Protein AF-U6D6S1-F1 (afdb_monomer_lite)

pLDDT: mean 89.88, std 12.16, range [36.97, 98.75]

Sequence (325 aa):
HHLTPKLFHEVVQAFRAAVATTQGDQEGAETSKFQVTDSAVFNALVTFCIRDLFGCLQKLLFGKVPKDSSRVLHPSGSPLWGKLRLDIKVYLSSVIQLVACVAEATVAAAVLRHVSNSVPYYLTFPKQCRLLLKRMVVLWSTGEETLRVLAFLVLVRVCRHKKDVFLSPVLKHMYITYVRNCKFTSPSTLPLISFMQRTLTELLALDAGVAYQHAFLYIRQLAIHLRNAMTTRKKETYQSVYNWQFVHCLCLWCHALSTLCPREALRPLVYPLTQVVIGCIKLVPTARFYPLRMHCVRALTGLSERTGIFIPVLPFMLEVLQQVD

Radius of gyration: 24.63 Å; chains: 1; bounding box: 63×31×70 Å

Foldseek 3Di:
DADDLVNLLVLLLQLLQLLCVLPPDDPPDPPRPDHDPDPVVSVVSLCCLLPPVVVSVCCVFPNDDPPDDPDDDQSVVGPCCVSCVVSLLSSLQSLLSNCVRDPDPVSNLSSLVSLLVCLSSVLVPVVSVVSLLLSLLVCLQPNDPSSVVSSLSSLQSNCLVPVPRRLLVSLVSLLVSLLVLQQDDDPVCVVSNVSSLVSSLVSLLSDVVSVQVVLVVVLVVLVVLLVCCQVVVDPVSLVSCPGRSNLSSLLSSLVSCLVRVVPVSNVVSLVSSLVSLVSSLVSDPDLVCVVSLVSSLVSNVSSCVSNVPDRPSVVSVVSNVVPDD

Secondary structure (DSSP, 8-state):
-PPPHHHHHHHHHHHHHHHHGGG---TT----S-----HHHHHHHHHHHHHTHHHHHHHHHHSSPPTT--S---GGGSTTHHHHHHHHHHHHHHHHHHHHH---HHHHHHHHHHHHHHHHHHTT-HHHHHHHHHHHHHHHHHS-HHHHHHHHHHHHHHHHH-HHHHHHHHHHHHHHHHHHHTSS--TTTHHHHHHHHHHHHHHHTT-HHHHHHHHHHHHHHHHHHHHHHHHH--HHHHHHHSSHHHHHHHHHHHHHHHHHTTSGGGGGGHHHHHHHHHHHHHSS--GGGHHHHHHHHHHHHHHHHHH------HHHHHHHHH---

Organism: Neovison vison (NCBI:txid452646)

InterPro domains:
  IPR005343 Nucleolar complex protein 2 [PF03715] (166-323)
  IPR005343 Nucleolar complex protein 2 [PTHR12687] (5-323)

Structure (mmCIF, N/CA/C/O backbone):
data_AF-U6D6S1-F1
#
_entry.id   AF-U6D6S1-F1
#
loop_
_atom_site.group_PDB
_atom_site.id
_atom_site.type_symbol
_atom_site.label_atom_id
_atom_site.label_alt_id
_atom_site.label_comp_id
_atom_site.label_asym_id
_atom_site.label_entity_id
_atom_site.label_seq_id
_atom_site.pdbx_PDB_ins_code
_atom_site.Cartn_x
_atom_site.Cartn_y
_atom_site.Cartn_z
_atom_site.occupancy
_atom_site.B_iso_or_equiv
_atom_site.auth_seq_id
_atom_site.auth_comp_id
_atom_site.auth_asym_id
_atom_site.auth_atom_id
_atom_site.pdbx_PDB_model_num
ATOM 1 N N . HIS A 1 1 ? -25.708 -10.360 31.361 1.00 50.97 1 HIS A N 1
ATOM 2 C CA . HIS A 1 1 ? -25.187 -9.140 32.014 1.00 50.97 1 HIS A CA 1
ATOM 3 C C . HIS A 1 1 ? -25.233 -7.963 31.048 1.00 50.97 1 HIS A C 1
ATOM 5 O O . HIS A 1 1 ? -24.804 -8.108 29.908 1.00 50.97 1 HIS A O 1
ATOM 11 N N . HIS A 1 2 ? -25.817 -6.834 31.457 1.00 75.56 2 HIS A N 1
ATOM 12 C CA . HIS A 1 2 ? -25.925 -5.633 30.624 1.00 75.56 2 HIS A CA 1
ATOM 13 C C . HIS A 1 2 ? -24.720 -4.716 30.854 1.00 75.56 2 HIS A C 1
ATOM 15 O O . HIS A 1 2 ? -24.419 -4.361 31.990 1.00 75.56 2 HIS A O 1
ATOM 21 N N . LEU A 1 3 ? -24.020 -4.353 29.775 1.00 84.06 3 LEU A N 1
ATOM 22 C CA . LEU A 1 3 ? -22.921 -3.389 29.810 1.00 84.06 3 LEU A CA 1
ATOM 23 C C . LEU A 1 3 ? -23.485 -2.006 30.171 1.00 84.06 3 LEU A C 1
ATOM 25 O O . LEU A 1 3 ? -24.368 -1.512 29.477 1.00 84.06 3 LEU A O 1
ATOM 29 N N . THR A 1 4 ? -22.983 -1.381 31.235 1.00 89.81 4 THR A N 1
ATOM 30 C CA . THR A 1 4 ? -23.333 0.000 31.610 1.00 89.81 4 THR A CA 1
ATOM 31 C C . THR A 1 4 ? -22.217 0.959 31.182 1.00 89.81 4 THR A C 1
ATOM 33 O O . THR A 1 4 ? -21.076 0.521 31.023 1.00 89.81 4 THR A O 1
ATOM 36 N N . PRO A 1 5 ? -22.479 2.272 31.024 1.00 88.19 5 PRO A N 1
ATOM 37 C CA . PRO A 1 5 ? -21.425 3.239 30.706 1.00 88.19 5 PRO A CA 1
ATOM 38 C C . PRO A 1 5 ? -20.270 3.257 31.716 1.00 88.19 5 PRO A C 1
ATOM 40 O O . PRO A 1 5 ? -19.116 3.355 31.314 1.00 88.19 5 PRO A O 1
ATOM 43 N N . LYS A 1 6 ? -20.570 3.102 33.015 1.00 91.25 6 LYS A N 1
ATOM 44 C CA . LYS A 1 6 ? -19.551 3.023 34.075 1.00 91.25 6 LYS A CA 1
ATOM 45 C C . LYS A 1 6 ? -18.669 1.782 33.916 1.00 91.25 6 LYS A C 1
ATOM 47 O O . LYS A 1 6 ? -17.452 1.902 33.912 1.00 91.25 6 LYS A O 1
ATOM 52 N N . LEU A 1 7 ? -19.283 0.615 33.704 1.00 92.19 7 LEU A N 1
ATOM 53 C CA . LEU A 1 7 ? -18.544 -0.630 33.495 1.00 92.19 7 LEU A CA 1
ATOM 54 C C . LEU A 1 7 ? -17.708 -0.583 32.208 1.00 92.19 7 LEU A C 1
ATOM 56 O O . LEU A 1 7 ? -16.577 -1.051 32.188 1.00 92.19 7 LEU A O 1
ATOM 60 N N . PHE A 1 8 ? -18.240 0.009 31.133 1.00 93.00 8 PHE A N 1
ATOM 61 C CA . PHE A 1 8 ? -17.483 0.205 29.897 1.00 93.00 8 PHE A CA 1
ATOM 62 C C . PHE A 1 8 ? -16.236 1.063 30.129 1.00 93.00 8 PHE A C 1
ATOM 64 O O . PHE A 1 8 ? -15.156 0.682 29.687 1.00 93.00 8 PHE A O 1
ATOM 71 N N . HIS A 1 9 ? -16.374 2.175 30.855 1.00 93.06 9 HIS A N 1
ATOM 72 C CA . HIS A 1 9 ? -15.246 3.025 31.222 1.00 93.06 9 HIS A CA 1
ATOM 73 C C . HIS A 1 9 ? -14.169 2.235 31.983 1.00 93.06 9 HIS A C 1
ATOM 75 O O . HIS A 1 9 ? -13.008 2.252 31.584 1.00 93.06 9 HIS A O 1
ATOM 81 N N . GLU A 1 10 ? -14.546 1.479 33.018 1.00 93.38 10 GLU A N 1
ATOM 82 C CA . GLU A 1 10 ? -13.604 0.668 33.806 1.00 93.38 10 GLU A CA 1
ATOM 83 C C . GLU A 1 10 ? -12.875 -0.380 32.957 1.00 93.38 10 GLU A C 1
ATOM 85 O O . GLU A 1 10 ? -11.650 -0.480 33.026 1.00 93.38 10 GLU A O 1
ATOM 90 N N . VAL A 1 11 ? -13.599 -1.100 32.091 1.00 93.88 11 VAL A N 1
ATOM 91 C CA . VAL A 1 11 ? -13.002 -2.081 31.170 1.00 93.88 11 VAL A CA 1
ATOM 92 C C . VAL A 1 11 ? -12.023 -1.412 30.204 1.00 93.88 11 VAL A C 1
ATOM 94 O O . VAL A 1 11 ? -10.941 -1.944 29.966 1.00 93.88 11 VAL A O 1
ATOM 97 N N . VAL A 1 12 ? -12.363 -0.242 29.655 1.00 93.50 12 VAL A N 1
ATOM 98 C CA . VAL A 1 12 ? -11.476 0.496 28.742 1.00 93.50 12 VAL A CA 1
ATOM 99 C C . VAL A 1 12 ? -10.215 0.979 29.455 1.00 93.50 12 VAL A C 1
ATOM 101 O O . VAL A 1 12 ? -9.131 0.875 28.882 1.00 93.50 12 VAL A O 1
ATOM 104 N N . GLN A 1 13 ? -10.324 1.475 30.690 1.00 93.75 13 GLN A N 1
ATOM 105 C CA . GLN A 1 13 ? -9.151 1.893 31.464 1.00 93.75 13 GLN A CA 1
ATOM 106 C C . GLN A 1 13 ? -8.253 0.702 31.814 1.00 93.75 13 GLN A C 1
ATOM 108 O O . GLN A 1 13 ? -7.037 0.794 31.646 1.00 93.75 13 GLN A O 1
ATOM 113 N N . ALA A 1 14 ? -8.835 -0.431 32.218 1.00 92.38 14 ALA A N 1
ATOM 114 C CA . ALA A 1 14 ? -8.082 -1.659 32.453 1.00 92.38 14 ALA A CA 1
ATOM 115 C C . ALA A 1 14 ? -7.387 -2.144 31.171 1.00 92.38 14 ALA A C 1
ATOM 117 O O . ALA A 1 14 ? -6.209 -2.490 31.199 1.00 92.38 14 ALA A O 1
ATOM 118 N N . PHE A 1 15 ? -8.081 -2.118 30.027 1.00 93.25 15 PHE A N 1
ATOM 119 C CA . PHE A 1 15 ? -7.510 -2.512 28.737 1.00 93.25 15 PHE A CA 1
ATOM 120 C C . PHE A 1 15 ? -6.380 -1.578 28.297 1.00 93.25 15 PHE A C 1
ATOM 122 O O . PHE A 1 15 ? -5.340 -2.049 27.843 1.00 93.25 15 PHE A O 1
ATOM 129 N N . ARG A 1 16 ? -6.541 -0.258 28.471 1.00 92.12 16 ARG A N 1
ATOM 130 C CA . ARG A 1 16 ? -5.477 0.724 28.211 1.00 92.12 16 ARG A CA 1
ATOM 131 C C . ARG A 1 16 ? -4.241 0.419 29.055 1.00 92.12 16 ARG A C 1
ATOM 133 O O . ARG A 1 16 ? -3.149 0.382 28.498 1.00 92.12 16 ARG A O 1
ATOM 140 N N . ALA A 1 17 ? -4.419 0.190 30.356 1.00 90.19 17 ALA A N 1
ATOM 141 C CA . ALA A 1 17 ? -3.324 -0.139 31.266 1.00 90.19 17 ALA A CA 1
ATOM 142 C C . ALA A 1 17 ? -2.629 -1.449 30.867 1.00 90.19 17 ALA A C 1
ATOM 144 O O . ALA A 1 17 ? -1.408 -1.487 30.777 1.00 90.19 17 ALA A O 1
ATOM 145 N N . ALA A 1 18 ? -3.399 -2.490 30.538 1.00 90.25 18 ALA A N 1
ATOM 146 C CA . ALA A 1 18 ? -2.865 -3.764 30.069 1.00 90.25 18 ALA A CA 1
ATOM 147 C C . ALA A 1 18 ? -2.035 -3.607 28.790 1.00 90.25 18 ALA A C 1
ATOM 149 O O . ALA A 1 18 ? -0.926 -4.108 28.706 1.00 90.25 18 ALA A O 1
ATOM 150 N N . VAL A 1 19 ? -2.531 -2.883 27.784 1.00 89.06 19 VAL A N 1
ATOM 151 C CA . VAL A 1 19 ? -1.775 -2.691 26.537 1.00 89.06 19 VAL A CA 1
ATOM 152 C C . VAL A 1 19 ? -0.531 -1.821 26.762 1.00 89.06 19 VAL A C 1
ATOM 154 O O . VAL A 1 19 ? 0.482 -2.041 26.102 1.00 89.06 19 VAL A O 1
ATOM 157 N N . ALA A 1 20 ? -0.559 -0.870 27.699 1.00 86.19 20 ALA A N 1
ATOM 158 C CA . ALA A 1 20 ? 0.597 -0.027 28.001 1.00 86.19 20 ALA A CA 1
ATOM 159 C C . ALA A 1 20 ? 1.814 -0.830 28.494 1.00 86.19 20 ALA A C 1
ATOM 161 O O . ALA A 1 20 ? 2.932 -0.514 28.090 1.00 86.19 20 ALA A O 1
ATOM 162 N N . THR A 1 21 ? 1.612 -1.913 29.254 1.00 83.06 21 THR A N 1
ATOM 163 C CA . THR A 1 21 ? 2.722 -2.754 29.745 1.00 83.06 21 THR A CA 1
ATOM 164 C C . THR A 1 21 ? 3.486 -3.464 28.622 1.00 83.06 21 THR A C 1
ATOM 166 O O . THR A 1 21 ? 4.623 -3.880 28.817 1.00 83.06 21 THR A O 1
ATOM 169 N N . THR A 1 22 ? 2.910 -3.561 27.418 1.00 77.44 22 THR A N 1
ATOM 170 C CA . THR A 1 22 ? 3.538 -4.252 26.279 1.00 77.44 22 THR A CA 1
ATOM 171 C C . THR A 1 22 ? 4.636 -3.452 25.572 1.00 77.44 22 THR A C 1
ATOM 173 O O . THR A 1 22 ? 5.355 -4.025 24.757 1.00 77.44 22 THR A O 1
ATOM 176 N N . GLN A 1 23 ? 4.791 -2.149 25.848 1.00 65.31 23 GLN A N 1
ATOM 177 C CA . GLN A 1 23 ? 5.774 -1.300 25.151 1.00 65.31 23 GLN A CA 1
ATOM 178 C C . GLN A 1 23 ? 7.082 -1.058 25.912 1.00 65.31 23 GLN A C 1
ATOM 180 O O . GLN A 1 23 ? 7.981 -0.433 25.349 1.00 65.31 23 GLN A O 1
ATOM 185 N N . GLY A 1 24 ? 7.223 -1.582 27.135 1.00 54.94 24 GLY A N 1
ATOM 186 C CA . GLY A 1 24 ? 8.274 -1.141 28.054 1.00 54.94 24 GLY A CA 1
ATOM 187 C C . GLY A 1 24 ? 8.014 0.304 28.493 1.00 54.94 24 GLY A C 1
ATOM 188 O O . GLY A 1 24 ? 7.555 1.127 27.702 1.00 54.94 24 GLY A O 1
ATOM 189 N N . ASP A 1 25 ? 8.227 0.599 29.772 1.00 46.56 25 ASP A N 1
ATOM 190 C CA . ASP A 1 25 ? 7.869 1.885 30.378 1.00 46.56 25 ASP A CA 1
ATOM 191 C C . ASP A 1 25 ? 8.355 3.086 29.546 1.00 46.56 25 ASP A C 1
ATOM 193 O O . ASP A 1 25 ? 9.552 3.327 29.398 1.00 46.56 25 ASP A O 1
ATOM 197 N N . GLN A 1 26 ? 7.411 3.860 29.004 1.00 44.91 26 GLN A N 1
ATOM 198 C CA . GLN A 1 26 ? 7.669 5.216 28.532 1.00 44.91 26 GLN A CA 1
ATOM 199 C C . GLN A 1 26 ? 7.075 6.196 29.540 1.00 44.91 26 GLN A C 1
ATOM 201 O O . GLN A 1 26 ? 5.889 6.119 29.869 1.00 44.91 26 GLN A O 1
ATOM 206 N N . GLU A 1 27 ? 7.932 7.112 29.997 1.00 36.97 27 GLU A N 1
ATOM 207 C CA . GLU A 1 27 ? 7.765 8.203 30.970 1.00 36.97 27 GLU A CA 1
ATOM 208 C C . GLU A 1 27 ? 6.666 9.226 30.600 1.00 36.97 27 GLU A C 1
ATOM 210 O O . GLU A 1 27 ? 6.886 10.429 30.480 1.00 36.97 27 GLU A O 1
ATOM 215 N N . GLY A 1 28 ? 5.442 8.749 30.403 1.00 42.38 28 GLY A N 1
ATOM 216 C CA . GLY A 1 28 ? 4.266 9.566 30.114 1.00 42.38 28 GLY A CA 1
ATOM 217 C C . GLY A 1 28 ? 2.960 8.909 30.548 1.00 42.38 28 GLY A C 1
ATOM 218 O O . GLY A 1 28 ? 1.888 9.316 30.095 1.00 42.38 28 GLY A O 1
ATOM 219 N N . ALA A 1 29 ? 3.029 7.873 31.389 1.00 44.69 29 ALA A N 1
ATOM 220 C CA . ALA A 1 29 ? 1.848 7.251 31.960 1.00 44.69 29 ALA A CA 1
ATOM 221 C C . ALA A 1 29 ? 1.176 8.240 32.924 1.00 44.69 29 ALA A C 1
ATOM 223 O O . ALA A 1 29 ? 1.569 8.378 34.080 1.00 44.69 29 ALA A O 1
ATOM 224 N N . GLU A 1 30 ? 0.136 8.927 32.443 1.00 48.56 30 GLU A N 1
ATOM 225 C CA . GLU A 1 30 ? -0.938 9.400 33.319 1.00 48.56 30 GLU A CA 1
ATOM 226 C C . GLU A 1 30 ? -1.263 8.269 34.299 1.00 48.56 30 GLU A C 1
ATOM 228 O O . GLU A 1 30 ? -1.468 7.134 33.862 1.00 48.56 30 GLU A O 1
ATOM 233 N N . THR A 1 31 ? -1.272 8.571 35.595 1.00 48.53 31 THR A N 1
ATOM 234 C CA . THR A 1 31 ? -1.497 7.626 36.692 1.00 48.53 31 THR A CA 1
ATOM 235 C C . THR A 1 31 ? -2.731 6.759 36.425 1.00 48.53 31 THR A C 1
ATOM 237 O O . THR A 1 31 ? -3.873 7.148 36.673 1.00 48.53 31 THR A O 1
ATOM 240 N N . SER A 1 32 ? -2.522 5.565 35.868 1.00 58.81 32 SER A N 1
ATOM 241 C CA . SER A 1 32 ? -3.611 4.649 35.566 1.00 58.81 32 SER A CA 1
ATOM 242 C C . SER A 1 32 ? -4.054 3.984 36.860 1.00 58.81 32 SER A C 1
ATOM 244 O O . SER A 1 32 ? -3.264 3.338 37.539 1.00 58.81 32 SER A O 1
ATOM 246 N N . LYS A 1 33 ? -5.346 4.093 37.185 1.00 71.62 33 LYS A N 1
ATOM 247 C CA . LYS A 1 33 ? -5.955 3.440 38.359 1.00 71.62 33 LYS A CA 1
ATOM 248 C C . LYS A 1 33 ? -5.760 1.911 38.376 1.00 71.62 33 LYS A C 1
ATOM 250 O O . LYS A 1 33 ? -5.884 1.291 39.425 1.00 71.62 33 LYS A O 1
ATOM 255 N N . PHE A 1 34 ? -5.492 1.306 37.220 1.00 77.88 34 PHE A N 1
ATOM 256 C CA . PHE A 1 34 ? -5.302 -0.131 37.058 1.00 77.88 34 PHE A CA 1
ATOM 257 C C . PHE A 1 34 ? -3.841 -0.454 36.739 1.00 77.88 34 PHE A C 1
ATOM 259 O O . PHE A 1 34 ? -3.219 0.234 35.931 1.00 77.88 34 PHE A O 1
ATOM 266 N N . GLN A 1 35 ? -3.341 -1.543 37.322 1.00 80.50 35 GLN A N 1
ATOM 267 C CA . GLN A 1 35 ? -2.067 -2.172 36.986 1.00 80.50 35 GLN A CA 1
ATOM 268 C C . GLN A 1 35 ? -2.334 -3.661 36.741 1.00 80.50 35 GLN A C 1
ATOM 270 O O . GLN A 1 35 ? -2.908 -4.333 37.596 1.00 80.50 35 GLN A O 1
ATOM 275 N N . VAL A 1 36 ? -1.971 -4.168 35.560 1.00 79.38 36 VAL A N 1
ATOM 276 C CA . VAL A 1 36 ? -2.156 -5.582 35.198 1.00 79.38 36 VAL A CA 1
ATOM 277 C C . VAL A 1 36 ? -0.797 -6.264 35.244 1.00 79.38 36 VAL A C 1
ATOM 279 O O . VAL A 1 36 ? 0.019 -6.077 34.347 1.00 79.38 36 VAL A O 1
ATOM 282 N N . THR A 1 37 ? -0.550 -7.013 36.315 1.00 79.50 37 THR A N 1
ATOM 283 C CA . THR A 1 37 ? 0.714 -7.728 36.557 1.00 79.50 37 THR A CA 1
ATOM 284 C C . THR A 1 37 ? 0.637 -9.206 36.177 1.00 79.50 37 THR A C 1
ATOM 286 O O . THR A 1 37 ? 1.649 -9.800 35.818 1.00 79.50 37 THR A O 1
ATOM 289 N N . ASP A 1 38 ? -0.558 -9.798 36.221 1.00 86.81 38 ASP A N 1
ATOM 290 C CA . ASP A 1 38 ? -0.776 -11.213 35.934 1.00 86.81 38 ASP A CA 1
ATOM 291 C C . ASP A 1 38 ? -1.054 -11.479 34.442 1.00 86.81 38 ASP A C 1
ATOM 293 O O . ASP A 1 38 ? -1.899 -10.836 33.808 1.00 86.81 38 ASP A O 1
ATOM 297 N N . SER A 1 39 ? -0.350 -12.468 33.882 1.00 86.06 39 SER A N 1
ATOM 298 C CA . SER A 1 39 ? -0.437 -12.826 32.460 1.00 86.06 39 SER A CA 1
ATOM 299 C C . SER A 1 39 ? -1.775 -13.467 32.068 1.00 86.06 39 SER A C 1
ATOM 301 O O . SER A 1 39 ? -2.266 -13.236 30.958 1.00 86.06 39 SER A O 1
ATOM 303 N N . ALA A 1 40 ? -2.413 -14.226 32.965 1.00 88.62 40 ALA A N 1
ATOM 304 C CA . ALA A 1 40 ? -3.722 -14.818 32.709 1.00 88.62 40 ALA A CA 1
ATOM 305 C C . ALA A 1 40 ? -4.809 -13.735 32.695 1.00 88.62 40 ALA A C 1
ATOM 307 O O . ALA A 1 40 ? -5.660 -13.730 31.800 1.00 88.62 40 ALA A O 1
ATOM 308 N N . VAL A 1 41 ? -4.734 -12.764 33.613 1.00 88.88 41 VAL A N 1
ATOM 309 C CA . VAL A 1 41 ? -5.615 -11.586 33.633 1.00 88.88 41 VAL A CA 1
ATOM 310 C C . VAL A 1 41 ? -5.440 -10.750 32.365 1.00 88.88 41 VAL A C 1
ATOM 312 O O . VAL A 1 41 ? -6.438 -10.369 31.750 1.00 88.88 41 VAL A O 1
ATOM 315 N N . PHE A 1 42 ? -4.200 -10.511 31.924 1.00 87.75 42 PHE A N 1
ATOM 316 C CA . PHE A 1 42 ? -3.919 -9.820 30.662 1.00 87.75 42 PHE A CA 1
ATOM 317 C C . PHE A 1 42 ? -4.588 -10.525 29.472 1.00 87.75 42 PHE A C 1
ATOM 319 O O . PHE A 1 42 ? -5.354 -9.905 28.729 1.00 87.75 42 PHE A O 1
ATOM 326 N N . ASN A 1 43 ? -4.359 -11.832 29.320 1.00 88.94 43 ASN A N 1
ATOM 327 C CA . ASN A 1 43 ? -4.899 -12.609 28.205 1.00 88.94 43 ASN A CA 1
ATOM 328 C C . ASN A 1 43 ? -6.432 -12.652 28.218 1.00 88.94 43 ASN A C 1
ATOM 330 O O . ASN A 1 43 ? -7.062 -12.473 27.170 1.00 88.94 43 ASN A O 1
ATOM 334 N N . ALA A 1 44 ? -7.045 -12.834 29.390 1.00 89.94 44 ALA A N 1
ATOM 335 C CA . ALA A 1 44 ? -8.496 -12.824 29.543 1.00 89.94 44 ALA A CA 1
ATOM 336 C C . ALA A 1 44 ? -9.094 -11.457 29.175 1.00 89.94 44 ALA A C 1
ATOM 338 O O . ALA A 1 44 ? -10.068 -11.389 28.419 1.00 89.94 44 ALA A O 1
ATOM 339 N N . LEU A 1 45 ? -8.481 -10.367 29.646 1.00 91.00 45 LEU A N 1
ATOM 340 C CA . LEU A 1 45 ? -8.928 -9.004 29.373 1.00 91.00 45 LEU A CA 1
ATOM 341 C C . LEU A 1 45 ? -8.811 -8.648 27.889 1.00 91.00 45 LEU A C 1
ATOM 343 O O . LEU A 1 45 ? -9.771 -8.138 27.310 1.00 91.00 45 LEU A O 1
ATOM 347 N N . VAL A 1 46 ? -7.670 -8.939 27.254 1.00 89.88 46 VAL A N 1
ATOM 348 C CA . VAL A 1 46 ? -7.468 -8.705 25.815 1.00 89.88 46 VAL A CA 1
ATOM 349 C C . VAL A 1 46 ? -8.460 -9.532 25.001 1.00 89.88 46 VAL A C 1
ATOM 351 O O . VAL A 1 46 ? -9.131 -8.991 24.121 1.00 89.88 46 VAL A O 1
ATOM 354 N N . THR A 1 47 ? -8.621 -10.816 25.327 1.00 91.06 47 THR A N 1
ATOM 355 C CA . THR A 1 47 ? -9.567 -11.704 24.635 1.00 91.06 47 THR A CA 1
ATOM 356 C C . THR A 1 47 ? -10.994 -11.175 24.731 1.00 91.06 47 THR A C 1
ATOM 358 O O . THR A 1 47 ? -11.667 -11.042 23.708 1.00 91.06 47 THR A O 1
ATOM 361 N N . PHE A 1 48 ? -11.441 -10.798 25.931 1.00 91.88 48 PHE A N 1
ATOM 362 C CA . PHE A 1 48 ? -12.761 -10.206 26.139 1.00 91.88 48 PHE A CA 1
ATOM 363 C C . PHE A 1 48 ? -12.930 -8.896 25.355 1.00 91.88 48 PHE A C 1
ATOM 365 O O . PHE A 1 48 ? -13.936 -8.701 24.669 1.00 91.88 48 PHE A O 1
ATOM 372 N N . CYS A 1 49 ? -11.930 -8.011 25.401 1.00 92.62 49 CYS A N 1
ATOM 373 C CA . CYS A 1 49 ? -11.962 -6.723 24.712 1.00 92.62 49 CYS A CA 1
ATOM 374 C C . CYS A 1 49 ? -12.043 -6.867 23.191 1.00 92.62 49 CYS A C 1
ATOM 376 O O . CYS A 1 49 ? -12.742 -6.090 22.544 1.00 92.62 49 CYS A O 1
ATOM 378 N N . ILE A 1 50 ? -11.349 -7.844 22.611 1.00 91.94 50 ILE A N 1
ATOM 379 C CA . ILE A 1 50 ? -11.296 -8.045 21.160 1.00 91.94 50 ILE A CA 1
ATOM 380 C C . ILE A 1 50 ? -12.499 -8.849 20.654 1.00 91.94 50 ILE A C 1
ATOM 382 O O . ILE A 1 50 ? -13.050 -8.522 19.599 1.00 91.94 50 ILE A O 1
ATOM 386 N N . ARG A 1 51 ? -12.939 -9.869 21.397 1.00 89.75 51 ARG A N 1
ATOM 387 C CA . ARG A 1 51 ? -14.009 -10.778 20.965 1.00 89.75 51 ARG A CA 1
ATOM 388 C C . ARG A 1 51 ? -15.407 -10.283 21.329 1.00 89.75 51 ARG A C 1
ATOM 390 O O . ARG A 1 51 ? -16.293 -10.294 20.479 1.00 89.75 51 ARG A O 1
ATOM 397 N N . ASP A 1 52 ? -15.602 -9.831 22.566 1.00 87.88 52 ASP A N 1
ATOM 398 C CA . ASP A 1 52 ? -16.938 -9.723 23.164 1.00 87.88 52 ASP A CA 1
ATOM 399 C C . ASP A 1 52 ? -17.365 -8.264 23.415 1.00 87.88 52 ASP A C 1
ATOM 401 O O . ASP A 1 52 ? -18.516 -7.889 23.163 1.00 87.88 52 ASP A O 1
ATOM 405 N N . LEU A 1 53 ? -16.435 -7.404 23.852 1.00 87.44 53 LEU A N 1
ATOM 406 C CA . LEU A 1 53 ? -16.726 -6.027 24.277 1.00 87.44 53 LEU A CA 1
ATOM 407 C C . LEU A 1 53 ? -17.406 -5.193 23.188 1.00 87.44 53 LEU A C 1
ATOM 409 O O . LEU A 1 53 ? -18.318 -4.418 23.474 1.00 87.44 53 LEU A O 1
ATOM 413 N N . PHE A 1 54 ? -16.995 -5.358 21.933 1.00 82.75 54 PHE A N 1
ATOM 414 C CA . PHE A 1 54 ? -17.538 -4.571 20.829 1.00 82.75 54 PHE A CA 1
ATOM 415 C C . PHE A 1 54 ? -18.998 -4.908 20.517 1.00 82.75 54 PHE A C 1
ATOM 417 O O . PHE A 1 54 ? -19.801 -4.008 20.269 1.00 82.75 54 PHE A O 1
ATOM 424 N N . GLY A 1 55 ? -19.373 -6.189 20.604 1.00 83.00 55 GLY A N 1
ATOM 425 C CA . GLY A 1 55 ? -20.770 -6.609 20.483 1.00 83.00 55 GLY A CA 1
ATOM 426 C C . GLY A 1 55 ? -21.627 -6.057 21.625 1.00 83.00 55 GLY A C 1
ATOM 427 O O . GLY A 1 55 ? -22.756 -5.615 21.406 1.00 83.00 55 GLY A O 1
ATOM 428 N N . CYS A 1 56 ? -21.075 -6.007 22.841 1.00 85.75 56 CYS A N 1
ATOM 429 C CA . CYS A 1 56 ? -21.721 -5.368 23.987 1.00 85.75 56 CYS A CA 1
ATOM 430 C C . CYS A 1 56 ? -21.877 -3.849 23.796 1.00 85.75 56 CYS A C 1
ATOM 432 O O . CYS A 1 56 ? -22.946 -3.309 24.079 1.00 85.75 56 CYS A O 1
ATOM 434 N N . LEU A 1 57 ? -20.858 -3.167 23.263 1.00 86.06 57 LEU A N 1
ATOM 435 C CA . LEU A 1 57 ? -20.898 -1.733 22.963 1.00 86.06 57 LEU A CA 1
ATOM 436 C C . LEU A 1 57 ? -21.950 -1.403 21.897 1.00 86.06 57 LEU A C 1
ATOM 438 O O . LEU A 1 57 ? -22.692 -0.434 22.046 1.00 86.06 57 LEU A O 1
ATOM 442 N N . GLN A 1 58 ? -22.051 -2.207 20.836 1.00 84.06 58 GLN A N 1
ATOM 443 C CA . GLN A 1 58 ? -23.088 -2.038 19.814 1.00 84.06 58 GLN A CA 1
ATOM 444 C C . GLN A 1 58 ? -24.495 -2.173 20.404 1.00 84.06 58 GLN A C 1
ATOM 446 O O . GLN A 1 58 ? -25.345 -1.321 20.146 1.00 84.06 58 GLN A O 1
ATOM 451 N N . LYS A 1 59 ? -24.723 -3.191 21.245 1.00 85.19 59 LYS A N 1
ATOM 452 C CA . LYS A 1 59 ? -25.999 -3.370 21.956 1.00 85.19 59 LYS A CA 1
ATOM 453 C C . LYS A 1 59 ? -26.312 -2.201 22.891 1.00 85.19 59 LYS A C 1
ATOM 455 O O . LYS A 1 59 ? -27.464 -1.798 22.987 1.00 85.19 59 LYS A O 1
ATOM 460 N N . LEU A 1 60 ? -25.303 -1.634 23.553 1.00 84.25 60 LEU A N 1
ATOM 461 C CA . LEU A 1 60 ? -25.474 -0.464 24.417 1.00 84.25 60 LEU A CA 1
ATOM 462 C C . LEU A 1 60 ? -25.833 0.799 23.618 1.00 84.25 60 LEU A C 1
ATOM 464 O O . LEU A 1 60 ? -26.689 1.567 24.043 1.00 84.25 60 LEU A O 1
ATOM 468 N N . LEU A 1 61 ? -25.198 1.021 22.463 1.00 83.38 61 LEU A N 1
ATOM 469 C CA . LEU A 1 61 ? -25.413 2.223 21.651 1.00 83.38 61 LEU A CA 1
ATOM 470 C C . LEU A 1 61 ? -26.726 2.200 20.859 1.00 83.38 61 LEU A C 1
ATOM 472 O O . LEU A 1 61 ? -27.327 3.260 20.675 1.00 83.38 61 LEU A O 1
ATOM 476 N N . PHE A 1 62 ? -27.148 1.030 20.374 1.00 80.56 62 PHE A N 1
ATOM 477 C CA . PHE A 1 62 ? -28.253 0.900 19.415 1.00 80.56 62 PHE A CA 1
ATOM 478 C C . PHE A 1 62 ? -29.372 -0.054 19.862 1.00 80.56 62 PHE A C 1
ATOM 480 O O . PHE A 1 62 ? -30.356 -0.217 19.146 1.00 80.56 62 PHE A O 1
ATOM 487 N N . GLY A 1 63 ? -29.255 -0.700 21.025 1.00 75.69 63 GLY A N 1
ATOM 488 C CA . GLY A 1 63 ? -30.228 -1.689 21.489 1.00 75.69 63 GLY A CA 1
ATOM 489 C C . GLY A 1 63 ? -30.159 -3.000 20.693 1.00 75.69 63 GLY A C 1
ATOM 490 O O . GLY A 1 63 ? -29.091 -3.599 20.544 1.00 75.69 63 GLY A O 1
ATOM 491 N N . LYS A 1 64 ? -31.303 -3.490 20.193 1.00 60.72 64 LYS A N 1
ATOM 492 C CA . LYS A 1 64 ? -31.335 -4.655 19.292 1.00 60.72 64 LYS A CA 1
ATOM 493 C C . LYS A 1 64 ? -30.790 -4.235 17.925 1.00 60.72 64 LYS A C 1
ATOM 495 O O . LYS A 1 64 ? -31.367 -3.374 17.273 1.00 60.72 64 LYS A O 1
ATOM 500 N N . VAL A 1 65 ? -29.695 -4.864 17.494 1.00 55.22 65 VAL A N 1
ATOM 501 C CA . VAL A 1 65 ? -29.133 -4.681 16.146 1.00 55.22 65 VAL A CA 1
ATOM 502 C C . VAL A 1 65 ? -30.240 -4.974 15.120 1.00 55.22 65 VAL A C 1
ATOM 504 O O . VAL A 1 65 ? -30.804 -6.072 15.168 1.00 55.22 65 VAL A O 1
ATOM 507 N N . PRO A 1 66 ? -30.591 -4.038 14.218 1.00 49.19 66 PRO A N 1
ATOM 508 C CA . PRO A 1 66 ? -31.545 -4.315 13.153 1.00 49.19 66 PRO A CA 1
ATOM 509 C C . PRO A 1 66 ? -31.011 -5.477 12.312 1.00 49.19 66 PRO A C 1
ATOM 511 O O . PRO A 1 66 ? -29.897 -5.397 11.796 1.00 49.19 66 PRO A O 1
ATOM 514 N N . LYS A 1 67 ? -31.788 -6.559 12.182 1.00 48.72 67 LYS A N 1
ATOM 515 C CA . LYS A 1 67 ? -31.405 -7.750 11.402 1.00 48.72 67 LYS A CA 1
ATOM 516 C C . LYS A 1 67 ? -31.234 -7.470 9.899 1.00 48.72 67 LYS A C 1
ATOM 518 O O . LYS A 1 67 ? -30.720 -8.339 9.210 1.00 48.72 67 LYS A O 1
ATOM 523 N N . ASP A 1 68 ? -31.618 -6.281 9.421 1.00 43.47 68 ASP A N 1
ATOM 524 C CA . ASP A 1 68 ? -31.899 -6.052 7.999 1.00 43.47 68 ASP A CA 1
ATOM 525 C C . ASP A 1 68 ? -31.366 -4.742 7.389 1.00 43.47 68 ASP A C 1
ATOM 527 O O . ASP A 1 68 ? -31.764 -4.353 6.294 1.00 43.47 68 ASP A O 1
ATOM 531 N N . SER A 1 69 ? -30.452 -4.016 8.042 1.00 43.03 69 SER A N 1
ATOM 532 C CA . SER A 1 69 ? -29.911 -2.796 7.426 1.00 43.03 69 SER A CA 1
ATOM 533 C C . SER A 1 69 ? -28.517 -3.016 6.849 1.00 43.03 69 SER A C 1
ATOM 535 O O . SER A 1 69 ? -27.520 -2.978 7.565 1.00 43.03 69 SER A O 1
ATOM 537 N N . SER A 1 70 ? -28.434 -3.069 5.521 1.00 45.38 70 SER A N 1
ATOM 538 C CA . SER A 1 70 ? -27.216 -2.828 4.726 1.00 45.38 70 SER A CA 1
ATOM 539 C C . SER A 1 70 ? -26.546 -1.462 4.996 1.00 45.38 70 SER A C 1
ATOM 541 O O . SER A 1 70 ? -25.499 -1.146 4.430 1.00 45.38 70 SER A O 1
ATOM 543 N N . ARG A 1 71 ? -27.132 -0.632 5.871 1.00 54.19 71 ARG A N 1
ATOM 544 C CA . ARG A 1 71 ? -26.604 0.656 6.318 1.00 54.19 71 ARG A CA 1
ATOM 545 C C . ARG A 1 71 ? -25.649 0.462 7.493 1.00 54.19 71 ARG A C 1
ATOM 547 O O . ARG A 1 71 ? -26.028 -0.035 8.549 1.00 54.19 71 ARG A O 1
ATOM 554 N N . VAL A 1 72 ? -24.413 0.922 7.318 1.00 60.62 72 VAL A N 1
ATOM 555 C CA . VAL A 1 72 ? -23.420 1.014 8.393 1.00 60.62 72 VAL A CA 1
ATOM 556 C C . VAL A 1 72 ? -23.966 1.915 9.505 1.00 60.62 72 VAL A C 1
ATOM 558 O O . VAL A 1 72 ? -24.131 3.118 9.303 1.00 60.62 72 VAL A O 1
ATOM 561 N N . LEU A 1 73 ? -24.248 1.336 10.675 1.00 68.81 73 LEU A N 1
ATOM 562 C CA . LEU A 1 73 ? -24.697 2.079 11.853 1.00 68.81 73 LEU A CA 1
ATOM 563 C C . LEU A 1 73 ? -23.592 3.039 12.298 1.00 68.81 73 LEU A C 1
ATOM 565 O O . LEU A 1 73 ? -22.519 2.619 12.735 1.00 68.81 73 LEU A O 1
ATOM 569 N N . HIS A 1 74 ? -23.846 4.339 12.165 1.00 75.62 74 HIS A N 1
ATOM 570 C CA . HIS A 1 74 ? -22.873 5.356 12.527 1.00 75.62 74 HIS A CA 1
ATOM 571 C C . HIS A 1 74 ? -22.944 5.633 14.043 1.00 75.62 74 HIS A C 1
ATOM 573 O O . HIS A 1 74 ? -23.996 6.059 14.528 1.00 75.62 74 HIS A O 1
ATOM 579 N N . PRO A 1 75 ? -21.852 5.440 14.812 1.00 79.06 75 PRO A N 1
ATOM 580 C CA . PRO A 1 75 ? -21.862 5.543 16.280 1.00 79.06 75 PRO A CA 1
ATOM 581 C C . PRO A 1 75 ? -22.364 6.883 16.822 1.00 79.06 75 PRO A C 1
ATOM 583 O O . PRO A 1 75 ? -22.967 6.936 17.892 1.00 79.06 75 PRO A O 1
ATOM 586 N N . SER A 1 76 ? -22.161 7.966 16.066 1.00 79.06 76 SER A N 1
ATOM 587 C CA . SER A 1 76 ? -22.575 9.309 16.477 1.00 79.06 76 SER A CA 1
ATOM 588 C C . SER A 1 76 ? -24.086 9.544 16.482 1.00 79.06 76 SER A C 1
ATOM 590 O O . SER A 1 76 ? -24.509 10.585 16.969 1.00 79.06 76 SER A O 1
ATOM 592 N N . GLY A 1 77 ? -24.887 8.630 15.924 1.00 78.06 77 GLY A N 1
ATOM 593 C CA . GLY A 1 77 ? -26.350 8.729 15.943 1.00 78.06 77 GLY A CA 1
ATOM 594 C C . GLY A 1 77 ? -26.989 8.270 17.258 1.00 78.06 77 GLY A C 1
ATOM 595 O O . GLY A 1 77 ? -28.190 8.429 17.433 1.00 78.06 77 GLY A O 1
ATOM 596 N N . SER A 1 78 ? -26.214 7.686 18.178 1.00 84.38 78 SER A N 1
ATOM 597 C CA . SER A 1 78 ? -26.730 7.195 19.459 1.00 84.38 78 SER A CA 1
ATOM 598 C C . SER A 1 78 ? -26.881 8.325 20.490 1.00 84.38 78 SER A C 1
ATOM 600 O O . SER A 1 78 ? -25.962 9.137 20.632 1.00 84.38 78 SER A O 1
ATOM 602 N N . PRO A 1 79 ? -27.953 8.338 21.308 1.00 82.19 79 PRO A N 1
ATOM 603 C CA . PRO A 1 79 ? -28.107 9.307 22.398 1.00 82.19 79 PRO A CA 1
ATOM 604 C C . PRO A 1 79 ? -27.016 9.166 23.475 1.00 82.19 79 PRO A C 1
ATOM 606 O O . PRO A 1 79 ? -26.682 10.128 24.163 1.00 82.19 79 PRO A O 1
ATOM 609 N N . LEU A 1 80 ? -26.409 7.979 23.607 1.00 86.31 80 LEU A N 1
ATOM 610 C CA . LEU A 1 80 ? -25.317 7.723 24.553 1.00 86.31 80 LEU A CA 1
ATOM 611 C C . LEU A 1 80 ? -23.936 8.114 24.010 1.00 86.31 80 LEU A C 1
ATOM 613 O O . LEU A 1 80 ? -22.950 8.043 24.748 1.00 86.31 80 LEU A O 1
ATOM 617 N N . TRP A 1 81 ? -23.844 8.559 22.751 1.00 88.75 81 TRP A N 1
ATOM 618 C CA . TRP A 1 81 ? -22.570 8.890 22.116 1.00 88.75 81 TRP A CA 1
ATOM 619 C C . TRP A 1 81 ? -21.787 9.943 22.899 1.00 88.75 81 TRP A C 1
ATOM 621 O O . TRP A 1 81 ? -20.603 9.748 23.153 1.00 88.75 81 TRP A O 1
ATOM 631 N N . GLY A 1 82 ? -22.444 11.020 23.345 1.00 86.94 82 GLY A N 1
ATOM 632 C CA . GLY A 1 82 ? -21.787 12.094 24.097 1.00 86.94 82 GLY A CA 1
ATOM 633 C C . GLY A 1 82 ? -21.054 11.600 25.350 1.00 86.94 82 GLY A C 1
ATOM 634 O O . GLY A 1 82 ? -19.963 12.082 25.640 1.00 86.94 82 GLY A O 1
ATOM 635 N N . LYS A 1 83 ? -21.605 10.587 26.033 1.00 89.31 83 LYS A N 1
ATOM 636 C CA . LYS A 1 83 ? -21.022 10.002 27.251 1.00 89.31 83 LYS A CA 1
ATOM 637 C C . LYS A 1 83 ? -19.880 9.029 26.947 1.00 89.31 83 LYS A C 1
ATOM 639 O O . LYS A 1 83 ? -18.874 9.047 27.638 1.00 89.31 83 LYS A O 1
ATOM 644 N N . LEU A 1 84 ? -20.021 8.198 25.912 1.00 91.56 84 LEU A N 1
ATOM 645 C CA . LEU A 1 84 ? -19.080 7.105 25.616 1.00 91.56 84 LEU A CA 1
ATOM 646 C C . LEU A 1 84 ? -17.957 7.496 24.645 1.00 91.56 84 LEU A C 1
ATOM 648 O O . LEU A 1 84 ? -16.989 6.757 24.480 1.00 91.56 84 LEU A O 1
ATOM 652 N N . ARG A 1 85 ? -18.068 8.646 23.972 1.00 92.19 85 ARG A N 1
ATOM 653 C CA . ARG A 1 85 ? -17.159 9.066 22.895 1.00 92.19 85 ARG A CA 1
ATOM 654 C C . ARG A 1 85 ? -15.684 9.045 23.299 1.00 92.19 85 ARG A C 1
ATOM 656 O O . ARG A 1 85 ? -14.849 8.635 22.492 1.00 92.19 85 ARG A O 1
ATOM 663 N N . LEU A 1 86 ? -15.350 9.528 24.497 1.00 93.44 86 LEU A N 1
ATOM 664 C CA . LEU A 1 86 ? -13.960 9.587 24.959 1.00 93.44 86 LEU A CA 1
ATOM 665 C C . LEU A 1 86 ? -13.405 8.188 25.235 1.00 93.44 86 LEU A C 1
ATOM 667 O O . LEU A 1 86 ? -12.330 7.867 24.734 1.00 93.44 86 LEU A O 1
ATOM 671 N N . ASP A 1 87 ? -14.169 7.335 25.912 1.00 93.50 87 ASP A N 1
ATOM 672 C CA . ASP A 1 87 ? -13.770 5.952 26.189 1.00 93.50 87 ASP A CA 1
ATOM 673 C C . ASP A 1 87 ? -13.612 5.139 24.903 1.00 93.50 87 ASP A C 1
ATOM 675 O O . ASP A 1 87 ? -12.618 4.442 24.722 1.00 93.50 87 ASP A O 1
ATOM 679 N N . ILE A 1 88 ? -14.523 5.299 23.939 1.00 94.56 88 ILE A N 1
ATOM 680 C CA . ILE A 1 88 ? -14.395 4.665 22.621 1.00 94.56 88 ILE A CA 1
ATOM 681 C C . ILE A 1 88 ? -13.108 5.131 21.932 1.00 94.56 88 ILE A C 1
ATOM 683 O O . ILE A 1 88 ? -12.370 4.319 21.382 1.00 94.56 88 ILE A O 1
ATOM 687 N N . LYS A 1 89 ? -12.794 6.430 21.967 1.00 95.19 89 LYS A N 1
ATOM 688 C CA . LYS A 1 89 ? -11.552 6.955 21.382 1.00 95.19 89 LYS A CA 1
ATOM 689 C C . LYS A 1 89 ? -10.307 6.355 22.049 1.00 95.19 89 LYS A C 1
ATOM 691 O O . LYS A 1 89 ? -9.351 6.034 21.337 1.00 95.19 89 LYS A O 1
ATOM 696 N N . VAL A 1 90 ? -10.306 6.228 23.377 1.00 95.00 90 VAL A N 1
ATOM 697 C CA . VAL A 1 90 ? -9.215 5.601 24.141 1.00 95.00 90 VAL A CA 1
ATOM 698 C C . VAL A 1 90 ? -9.074 4.139 23.733 1.00 95.00 90 VAL A C 1
ATOM 700 O O . VAL A 1 90 ? -8.006 3.749 23.272 1.00 95.00 90 VAL A O 1
ATOM 703 N N . TYR A 1 91 ? -10.169 3.380 23.764 1.00 95.56 91 TYR A N 1
ATOM 704 C CA . TYR A 1 91 ? -10.214 1.983 23.345 1.00 95.56 91 TYR A CA 1
ATOM 705 C C . TYR A 1 91 ? -9.635 1.769 21.943 1.00 95.56 91 TYR A C 1
ATOM 707 O O . TYR A 1 91 ? -8.727 0.964 21.756 1.00 95.56 91 TYR A O 1
ATOM 715 N N . LEU A 1 92 ? -10.097 2.541 20.955 1.00 95.81 92 LEU A N 1
ATOM 716 C CA . LEU A 1 92 ? -9.612 2.454 19.576 1.00 95.81 92 LEU A CA 1
ATOM 717 C C . LEU A 1 92 ? -8.109 2.744 19.459 1.00 95.81 92 LEU A C 1
ATOM 719 O O . LEU A 1 92 ? -7.442 2.177 18.591 1.00 95.81 92 LEU A O 1
ATOM 723 N N . SER A 1 93 ? -7.584 3.630 20.310 1.00 95.81 93 SER A N 1
ATOM 724 C CA . SER A 1 93 ? -6.155 3.954 20.361 1.00 95.81 93 SER A CA 1
ATOM 725 C C . SER A 1 93 ? -5.359 2.799 20.978 1.00 95.81 93 SER A C 1
ATOM 727 O O . SER A 1 93 ? -4.345 2.399 20.409 1.00 95.81 93 SER A O 1
ATOM 729 N N . SER A 1 94 ? -5.864 2.190 22.054 1.00 95.00 94 SER A N 1
ATOM 730 C CA . SER A 1 94 ? -5.283 0.988 22.665 1.00 95.00 94 SER A CA 1
ATOM 731 C C . SER A 1 94 ? -5.315 -0.217 21.722 1.00 95.00 94 SER A C 1
ATOM 733 O O . SER A 1 94 ? -4.349 -0.964 21.666 1.00 95.00 94 SER A O 1
ATOM 735 N N . VAL A 1 95 ? -6.356 -0.384 20.897 1.00 95.50 95 VAL A N 1
ATOM 736 C CA . VAL A 1 95 ? -6.378 -1.438 19.865 1.00 95.50 95 VAL A CA 1
ATOM 737 C C . VAL A 1 95 ? -5.287 -1.208 18.810 1.00 95.50 95 VAL A C 1
ATOM 739 O O . VAL A 1 95 ? -4.601 -2.156 18.437 1.00 95.50 95 VAL A O 1
ATOM 742 N N . ILE A 1 96 ? -5.064 0.034 18.353 1.00 95.12 96 ILE A N 1
ATOM 743 C CA . ILE A 1 96 ? -3.951 0.343 17.430 1.00 95.12 96 ILE A CA 1
ATOM 744 C C . ILE A 1 96 ? -2.601 -0.003 18.075 1.00 95.12 96 ILE A C 1
ATOM 746 O O . ILE A 1 96 ? -1.720 -0.538 17.401 1.00 95.12 96 ILE A O 1
ATOM 750 N N . GLN A 1 97 ? -2.442 0.298 19.364 1.00 93.00 97 GLN A N 1
ATOM 751 C CA . GLN A 1 97 ? -1.234 -0.019 20.122 1.00 93.00 97 GLN A CA 1
ATOM 752 C C . GLN A 1 97 ? -1.042 -1.533 20.279 1.00 93.00 97 GLN A C 1
ATOM 754 O O . GLN A 1 97 ? 0.056 -2.028 20.047 1.00 93.00 97 GLN A O 1
ATOM 759 N N . LEU A 1 98 ? -2.109 -2.282 20.561 1.00 92.88 98 LEU A N 1
ATOM 760 C CA . LEU A 1 98 ? -2.070 -3.740 20.651 1.00 92.88 98 LEU A CA 1
ATOM 761 C C . LEU A 1 98 ? -1.613 -4.364 19.327 1.00 92.88 98 LEU A C 1
ATOM 763 O O . LEU A 1 98 ? -0.705 -5.188 19.315 1.00 92.88 98 LEU A O 1
ATOM 767 N N . VAL A 1 99 ? -2.146 -3.898 18.190 1.00 92.25 99 VAL A N 1
ATOM 768 C CA . VAL A 1 99 ? -1.675 -4.299 16.847 1.00 92.25 99 VAL A CA 1
ATOM 769 C C . VAL A 1 99 ? -0.169 -4.049 16.664 1.00 92.25 99 VAL A C 1
ATOM 771 O O . VAL A 1 99 ? 0.470 -4.660 15.804 1.00 92.25 99 VAL A O 1
ATOM 774 N N . ALA A 1 100 ? 0.418 -3.131 17.438 1.00 87.94 100 ALA A N 1
ATOM 775 C CA . ALA A 1 100 ? 1.841 -2.864 17.379 1.00 87.94 100 ALA A CA 1
ATOM 776 C C . ALA A 1 100 ? 2.724 -3.887 18.093 1.00 87.94 100 ALA A C 1
ATOM 778 O O . ALA A 1 100 ? 3.873 -4.049 17.689 1.00 87.94 100 ALA A O 1
ATOM 779 N N . CYS A 1 101 ? 2.178 -4.552 19.109 1.00 86.50 101 CYS A N 1
ATOM 780 C CA . CYS A 1 101 ? 2.939 -5.325 20.088 1.00 86.50 101 CYS A CA 1
ATOM 781 C C . CYS A 1 101 ? 2.648 -6.832 20.027 1.00 86.50 101 CYS A C 1
ATOM 783 O O . CYS A 1 101 ? 3.389 -7.619 20.603 1.00 86.50 101 CYS A O 1
ATOM 785 N N . VAL A 1 102 ? 1.590 -7.255 19.327 1.00 83.62 102 VAL A N 1
ATOM 786 C CA . VAL A 1 102 ? 1.281 -8.683 19.170 1.00 83.62 102 VAL A CA 1
ATOM 787 C C . VAL A 1 102 ? 2.301 -9.353 18.246 1.00 83.62 102 VAL A C 1
ATOM 789 O O . VAL A 1 102 ? 2.383 -9.018 17.064 1.00 83.62 102 VAL A O 1
ATOM 792 N N . ALA A 1 103 ? 3.037 -10.322 18.795 1.00 81.62 103 ALA A N 1
ATOM 793 C CA . ALA A 1 103 ? 3.998 -11.140 18.058 1.00 81.62 103 ALA A CA 1
ATOM 794 C C . ALA A 1 103 ? 3.348 -12.361 17.383 1.00 81.62 103 ALA A C 1
ATOM 796 O O . ALA A 1 103 ? 3.722 -12.722 16.272 1.00 81.62 103 ALA A O 1
ATOM 797 N N . GLU A 1 104 ? 2.360 -12.988 18.028 1.00 88.19 104 GLU A N 1
ATOM 798 C CA . GLU A 1 104 ? 1.727 -14.203 17.510 1.00 88.19 104 GLU A CA 1
ATOM 799 C C . GLU A 1 104 ? 0.750 -13.889 16.362 1.00 88.19 104 GLU A C 1
ATOM 801 O O . GLU A 1 104 ? -0.214 -13.131 16.519 1.00 88.19 104 GLU A O 1
ATOM 806 N N . ALA A 1 105 ? 0.969 -14.503 15.197 1.00 88.88 105 ALA A N 1
ATOM 807 C CA . ALA A 1 105 ? 0.217 -14.212 13.978 1.00 88.88 105 ALA A CA 1
ATOM 808 C C . ALA A 1 105 ? -1.291 -14.508 14.087 1.00 88.88 105 ALA A C 1
ATOM 810 O O . ALA A 1 105 ? -2.117 -13.764 13.554 1.00 88.88 105 ALA A O 1
ATOM 811 N N . THR A 1 106 ? -1.676 -15.563 14.807 1.00 89.69 106 THR A N 1
ATOM 812 C CA . THR A 1 106 ? -3.078 -15.958 15.043 1.00 89.69 106 THR A CA 1
ATOM 813 C C . THR A 1 106 ? -3.831 -14.885 15.840 1.00 89.69 106 THR A C 1
ATOM 815 O O . THR A 1 106 ? -4.936 -14.471 15.462 1.00 89.69 106 THR A O 1
ATOM 818 N N . VAL A 1 107 ? -3.199 -14.369 16.898 1.00 90.06 107 VAL A N 1
ATOM 819 C CA . VAL A 1 107 ? -3.710 -13.297 17.754 1.00 90.06 107 VAL A CA 1
ATOM 820 C C . VAL A 1 107 ? -3.766 -11.995 16.962 1.00 90.06 107 VAL A C 1
ATOM 822 O O . VAL A 1 107 ? -4.808 -11.337 16.940 1.00 90.06 107 VAL A O 1
ATOM 825 N N . ALA A 1 108 ? -2.710 -11.657 16.216 1.00 92.44 108 ALA A N 1
ATOM 826 C CA . ALA A 1 108 ? -2.693 -10.471 15.363 1.00 92.44 108 ALA A CA 1
ATOM 827 C C . ALA A 1 108 ? -3.829 -10.520 14.327 1.00 92.44 108 ALA A C 1
ATOM 829 O O . ALA A 1 108 ? -4.531 -9.527 14.123 1.00 92.44 108 ALA A O 1
ATOM 830 N N . ALA A 1 109 ? -4.096 -11.686 13.734 1.00 94.19 109 ALA A N 1
ATOM 831 C CA . ALA A 1 109 ? -5.200 -11.875 12.801 1.00 94.19 109 ALA A CA 1
ATOM 832 C C . ALA A 1 109 ? -6.577 -11.703 13.467 1.00 94.19 109 ALA A C 1
ATOM 834 O O . ALA A 1 109 ? -7.501 -11.170 12.846 1.00 94.19 109 ALA A O 1
ATOM 835 N N . ALA A 1 110 ? -6.754 -12.142 14.718 1.00 93.38 110 ALA A N 1
ATOM 836 C CA . ALA A 1 110 ? -7.980 -11.892 15.480 1.00 93.38 110 ALA A CA 1
ATOM 837 C C . ALA A 1 110 ? -8.181 -10.391 15.755 1.00 93.38 110 ALA A C 1
ATOM 839 O O . ALA A 1 110 ? -9.267 -9.859 15.510 1.00 93.38 110 ALA A O 1
ATOM 840 N N . VAL A 1 111 ? -7.120 -9.687 16.163 1.00 95.00 111 VAL A N 1
ATOM 841 C CA . VAL A 1 111 ? -7.158 -8.236 16.395 1.00 95.00 111 VAL A CA 1
ATOM 842 C C . VAL A 1 111 ? -7.448 -7.475 15.096 1.00 95.00 111 VAL A C 1
ATOM 844 O O . VAL A 1 111 ? -8.286 -6.577 15.092 1.00 95.00 111 VAL A O 1
ATOM 847 N N . LEU A 1 112 ? -6.843 -7.845 13.962 1.00 95.50 112 LEU A N 1
ATOM 848 C CA . LEU A 1 112 ? -7.119 -7.197 12.671 1.00 95.50 112 LEU A CA 1
ATOM 849 C C . LEU A 1 112 ? -8.556 -7.427 12.183 1.00 95.50 112 LEU A C 1
ATOM 851 O O . LEU A 1 112 ? -9.175 -6.512 11.635 1.00 95.50 112 LEU A O 1
ATOM 855 N N . ARG A 1 113 ? -9.123 -8.618 12.409 1.00 94.44 113 ARG A N 1
ATOM 856 C CA . ARG A 1 113 ? -10.546 -8.884 12.132 1.00 94.44 113 ARG A CA 1
ATOM 857 C C . ARG A 1 113 ? -11.449 -7.993 12.981 1.00 94.44 113 ARG A C 1
ATOM 859 O O . ARG A 1 113 ? -12.385 -7.393 12.453 1.00 94.44 113 ARG A O 1
ATOM 866 N N . HIS A 1 114 ? -11.124 -7.841 14.261 1.00 94.00 114 HIS A N 1
ATOM 867 C CA . HIS A 1 114 ? -11.809 -6.902 15.141 1.00 94.00 114 HIS A CA 1
ATOM 868 C C . HIS A 1 114 ? -11.697 -5.450 14.636 1.00 94.00 114 HIS A C 1
ATOM 870 O O . HIS A 1 114 ? -12.713 -4.768 14.510 1.00 94.00 114 HIS A O 1
ATOM 876 N N . VAL A 1 115 ? -10.493 -4.991 14.270 1.00 95.81 115 VAL A N 1
ATOM 877 C CA . VAL A 1 115 ? -10.253 -3.655 13.688 1.00 95.81 115 VAL A CA 1
ATOM 878 C C . VAL A 1 115 ? -11.115 -3.427 12.449 1.00 95.81 115 VAL A C 1
ATOM 880 O O . VAL A 1 115 ? -11.725 -2.372 12.287 1.00 95.81 115 VAL A O 1
ATOM 883 N N . SER A 1 116 ? -11.202 -4.431 11.578 1.00 93.00 116 SER A N 1
ATOM 884 C CA . SER A 1 116 ? -12.015 -4.374 10.365 1.00 93.00 116 SER A CA 1
ATOM 885 C C . SER A 1 116 ? -13.498 -4.142 10.675 1.00 93.00 116 SER A C 1
ATOM 887 O O . SER A 1 116 ? -14.160 -3.358 9.987 1.00 93.00 116 SER A O 1
ATOM 889 N N . ASN A 1 117 ? -14.020 -4.765 11.735 1.00 90.19 117 ASN A N 1
ATOM 890 C CA . ASN A 1 117 ? -15.401 -4.587 12.196 1.00 90.19 117 ASN A CA 1
ATOM 891 C C . ASN A 1 117 ? -15.622 -3.253 12.929 1.00 90.19 117 ASN A C 1
ATOM 893 O O . ASN A 1 117 ? -16.738 -2.734 12.933 1.00 90.19 117 ASN A O 1
ATOM 897 N N . SER A 1 118 ? -14.567 -2.661 13.497 1.00 92.12 118 SER A N 1
ATOM 898 C CA . SER A 1 118 ? -14.621 -1.375 14.200 1.00 92.12 118 SER A CA 1
ATOM 899 C C . SER A 1 118 ? -14.309 -0.149 13.336 1.00 92.12 118 SER A C 1
ATOM 901 O O . SER A 1 118 ? -14.400 0.982 13.820 1.00 92.12 118 SER A O 1
ATOM 903 N N . VAL A 1 119 ? -14.070 -0.327 12.029 1.00 93.12 119 VAL A N 1
ATOM 904 C CA . VAL A 1 119 ? -13.883 0.765 11.050 1.00 93.12 119 VAL A CA 1
ATOM 905 C C . VAL A 1 119 ? -14.930 1.890 11.163 1.00 93.12 119 VAL A C 1
ATOM 907 O O . VAL A 1 119 ? -14.510 3.050 11.186 1.00 93.12 119 VAL A O 1
ATOM 910 N N . PRO A 1 120 ? -16.249 1.634 11.306 1.00 90.56 120 PRO A N 1
ATOM 911 C CA . PRO A 1 120 ? -17.243 2.705 11.453 1.00 90.56 120 PRO A CA 1
ATOM 912 C C . PRO A 1 120 ? -16.960 3.665 12.617 1.00 90.56 120 PRO A C 1
ATOM 914 O O . PRO A 1 120 ? -17.238 4.857 12.517 1.00 90.56 120 PRO A O 1
ATOM 917 N N . TYR A 1 121 ? -16.347 3.167 13.692 1.00 92.50 121 TYR A N 1
ATOM 918 C CA . TYR A 1 121 ? -15.963 3.956 14.859 1.00 92.50 121 TYR A CA 1
ATOM 919 C C . TYR A 1 121 ? -14.661 4.718 14.607 1.00 92.50 121 TYR A C 1
ATOM 921 O O . TYR A 1 121 ? -14.552 5.887 14.961 1.00 92.50 121 TYR A O 1
ATOM 929 N N . TYR A 1 122 ? -13.686 4.131 13.909 1.00 94.81 122 TYR A N 1
ATOM 930 C CA . TYR A 1 122 ? -12.498 4.879 13.478 1.00 94.81 122 TYR A CA 1
ATOM 931 C C . TYR A 1 122 ? -12.857 6.068 12.575 1.00 94.81 122 TYR A C 1
ATOM 933 O O . TYR A 1 122 ? -12.271 7.145 12.707 1.00 94.81 122 TYR A O 1
ATOM 941 N N . LEU A 1 123 ? -13.862 5.925 11.706 1.00 92.94 123 LEU A N 1
ATOM 942 C CA . LEU A 1 123 ? -14.310 6.988 10.798 1.00 92.94 123 LEU A CA 1
ATOM 943 C C . LEU A 1 123 ? -14.909 8.213 11.513 1.00 92.94 123 LEU A C 1
ATOM 945 O O . LEU A 1 123 ? -14.954 9.293 10.906 1.00 92.94 123 LEU A O 1
ATOM 949 N N . THR A 1 124 ? -15.323 8.085 12.783 1.00 92.88 124 THR A N 1
ATOM 950 C CA . THR A 1 124 ? -15.766 9.218 13.619 1.00 92.88 124 THR A CA 1
ATOM 951 C C . THR A 1 124 ? -14.599 9.996 14.229 1.00 92.88 124 THR A C 1
ATOM 953 O O . THR A 1 124 ? -14.784 11.112 14.714 1.00 92.88 124 THR A O 1
ATOM 956 N N . PHE A 1 125 ? -13.388 9.434 14.198 1.00 94.69 125 PHE A N 1
ATOM 957 C CA . PHE A 1 125 ? -12.179 10.009 14.782 1.00 94.69 125 PHE A CA 1
ATOM 958 C C . PHE A 1 125 ? -11.044 10.088 13.744 1.00 94.69 125 PHE A C 1
ATOM 960 O O . PHE A 1 125 ? -10.159 9.230 13.715 1.00 94.69 125 PHE A O 1
ATOM 967 N N . PRO A 1 126 ? -10.990 11.142 12.903 1.00 93.56 126 PRO A N 1
ATOM 968 C CA . PRO A 1 126 ? -10.021 11.226 11.806 1.00 93.56 126 PRO A CA 1
ATOM 969 C C . PRO A 1 126 ? -8.551 11.108 12.231 1.00 93.56 126 PRO A C 1
ATOM 971 O O . PRO A 1 126 ? -7.737 10.580 11.476 1.00 93.56 126 PRO A O 1
ATOM 974 N N . LYS A 1 127 ? -8.194 11.576 13.438 1.00 95.06 127 LYS A N 1
ATOM 975 C CA . LYS A 1 127 ? -6.834 11.436 13.987 1.00 95.06 127 LYS A CA 1
ATOM 976 C C . LYS A 1 127 ? -6.485 9.959 14.228 1.00 95.06 127 LYS A C 1
ATOM 978 O O . LYS A 1 127 ? -5.479 9.491 13.706 1.00 95.06 127 LYS A O 1
ATOM 983 N N . GLN A 1 128 ? -7.338 9.226 14.943 1.00 95.69 128 GLN A N 1
ATOM 984 C CA . GLN A 1 128 ? -7.200 7.790 15.215 1.00 95.69 128 GLN A CA 1
ATOM 985 C C . GLN A 1 128 ? -7.204 6.982 13.915 1.00 95.69 128 GLN A C 1
ATOM 987 O O . GLN A 1 128 ? -6.358 6.116 13.731 1.00 95.69 128 GLN A O 1
ATOM 992 N N . CYS A 1 129 ? -8.092 7.320 12.977 1.00 96.38 129 CYS A N 1
ATOM 993 C CA . CYS A 1 129 ? -8.141 6.681 11.665 1.00 96.38 129 CYS A CA 1
ATOM 994 C C . CYS A 1 129 ? -6.808 6.823 10.908 1.00 96.38 129 CYS A C 1
ATOM 996 O O . CYS A 1 129 ? -6.282 5.846 10.386 1.00 96.38 129 CYS A O 1
ATOM 998 N N . ARG A 1 130 ? -6.190 8.015 10.907 1.00 96.81 130 ARG A N 1
ATOM 999 C CA . ARG A 1 130 ? -4.863 8.212 10.294 1.00 96.81 130 ARG A CA 1
ATOM 1000 C C . ARG A 1 130 ? -3.769 7.380 10.966 1.00 96.81 130 ARG A C 1
ATOM 1002 O O . ARG A 1 130 ? -2.895 6.877 10.264 1.00 96.81 130 ARG A O 1
ATOM 1009 N N . LEU A 1 131 ? -3.799 7.239 12.292 1.00 96.69 131 LEU A N 1
ATOM 1010 C CA . LEU A 1 131 ? -2.855 6.382 13.022 1.00 96.69 131 LEU A CA 1
ATOM 1011 C C . LEU A 1 131 ? -3.040 4.907 12.643 1.00 96.69 131 LEU A C 1
ATOM 1013 O O . LEU A 1 131 ? -2.060 4.235 12.323 1.00 96.69 131 LEU A O 1
ATOM 1017 N N . LEU A 1 132 ? -4.292 4.444 12.583 1.00 97.94 132 LEU A N 1
ATOM 1018 C CA . LEU A 1 132 ? -4.630 3.098 12.132 1.00 97.94 132 LEU A CA 1
ATOM 1019 C C . LEU A 1 132 ? -4.100 2.839 10.718 1.00 97.94 132 LEU A C 1
ATOM 1021 O O . LEU A 1 132 ? -3.379 1.871 10.503 1.00 97.94 132 LEU A O 1
ATOM 1025 N N . LEU A 1 133 ? -4.409 3.722 9.765 1.00 98.12 133 LEU A N 1
ATOM 1026 C CA . LEU A 1 133 ? -3.987 3.586 8.369 1.00 98.12 133 LEU A CA 1
ATOM 1027 C C . LEU A 1 133 ? -2.462 3.499 8.237 1.00 98.12 133 LEU A C 1
ATOM 1029 O O . LEU A 1 133 ? -1.964 2.655 7.498 1.00 98.12 133 LEU A O 1
ATOM 1033 N N . LYS A 1 134 ? -1.707 4.313 8.989 1.00 97.56 134 LYS A N 1
ATOM 1034 C CA . LYS A 1 134 ? -0.239 4.210 9.024 1.00 97.56 134 LYS A CA 1
ATOM 1035 C C . LYS A 1 134 ? 0.218 2.826 9.488 1.00 97.56 134 LYS A C 1
ATOM 1037 O O . LYS A 1 134 ? 1.093 2.249 8.852 1.00 97.56 134 LYS A O 1
ATOM 1042 N N . ARG A 1 135 ? -0.386 2.278 10.550 1.00 97.06 135 ARG A N 1
ATOM 1043 C CA . ARG A 1 135 ? -0.051 0.935 11.048 1.00 97.06 135 ARG A CA 1
ATOM 1044 C C . ARG A 1 135 ? -0.420 -0.159 10.045 1.00 97.06 135 ARG A C 1
ATOM 1046 O O . ARG A 1 135 ? 0.367 -1.080 9.846 1.00 97.06 135 ARG A O 1
ATOM 1053 N N . MET A 1 136 ? -1.570 -0.039 9.381 1.00 98.38 136 MET A N 1
ATOM 1054 C CA . MET A 1 136 ? -2.000 -0.992 8.355 1.00 98.38 136 MET A CA 1
ATOM 1055 C C . MET A 1 136 ? -1.054 -1.006 7.153 1.00 98.38 136 MET A C 1
ATOM 1057 O O . MET A 1 136 ? -0.742 -2.083 6.665 1.00 98.38 136 MET A O 1
ATOM 1061 N N . VAL A 1 137 ? -0.537 0.148 6.708 1.00 98.50 137 VAL A N 1
ATOM 1062 C CA . VAL A 1 137 ? 0.462 0.197 5.621 1.00 98.50 137 VAL A CA 1
ATOM 1063 C C . VAL A 1 137 ? 1.756 -0.526 6.009 1.00 98.50 137 VAL A C 1
ATOM 1065 O O . VAL A 1 137 ? 2.325 -1.225 5.176 1.00 98.50 137 VAL A O 1
ATOM 1068 N N . VAL A 1 138 ? 2.206 -0.413 7.265 1.00 96.81 138 VAL A N 1
ATOM 1069 C CA . VAL A 1 138 ? 3.380 -1.165 7.746 1.00 96.81 138 VAL A CA 1
ATOM 1070 C C . VAL A 1 138 ? 3.113 -2.669 7.666 1.00 96.81 138 VAL A C 1
ATOM 1072 O O . VAL A 1 138 ? 3.850 -3.373 6.978 1.00 96.81 138 VAL A O 1
ATOM 1075 N N . LEU A 1 139 ? 2.017 -3.146 8.268 1.00 96.69 139 LEU A N 1
ATOM 1076 C CA . LEU A 1 139 ? 1.656 -4.571 8.255 1.00 96.69 139 LEU A CA 1
ATOM 1077 C C . LEU A 1 139 ? 1.425 -5.118 6.845 1.00 96.69 139 LEU A C 1
ATOM 1079 O O . LEU A 1 139 ? 1.854 -6.224 6.550 1.00 96.69 139 LEU A O 1
ATOM 1083 N N . TRP A 1 140 ? 0.803 -4.336 5.965 1.00 98.25 140 TRP A N 1
ATOM 1084 C CA . TRP A 1 140 ? 0.625 -4.662 4.549 1.00 98.25 140 TRP A CA 1
ATOM 1085 C C . TRP A 1 140 ? 1.958 -4.898 3.822 1.00 98.25 140 TRP A C 1
ATOM 1087 O O . TRP A 1 140 ? 2.023 -5.719 2.908 1.00 98.25 140 TRP A O 1
ATOM 1097 N N . SER A 1 141 ? 3.018 -4.203 4.237 1.00 96.69 141 SER A N 1
ATOM 1098 C CA . SER A 1 141 ? 4.318 -4.253 3.568 1.00 96.69 141 SER A CA 1
ATOM 1099 C C . SER A 1 141 ? 5.330 -5.224 4.170 1.00 96.69 141 SER A C 1
ATOM 1101 O O . SER A 1 141 ? 6.231 -5.640 3.456 1.00 96.69 141 SER A O 1
ATOM 1103 N N . THR A 1 142 ? 5.210 -5.583 5.451 1.00 93.81 142 THR A N 1
ATOM 1104 C CA . THR A 1 142 ? 6.210 -6.420 6.145 1.00 93.81 142 THR A CA 1
ATOM 1105 C C . THR A 1 142 ? 5.615 -7.605 6.898 1.00 93.81 142 THR A C 1
ATOM 1107 O O . THR A 1 142 ? 6.365 -8.429 7.408 1.00 93.81 142 THR A O 1
ATOM 1110 N N . GLY A 1 143 ? 4.289 -7.678 7.032 1.00 90.50 143 GLY A N 1
ATOM 1111 C CA . GLY A 1 143 ? 3.629 -8.738 7.785 1.00 90.50 143 GLY A CA 1
ATOM 1112 C C . GLY A 1 143 ? 3.656 -10.091 7.074 1.00 90.50 143 GLY A C 1
ATOM 1113 O O . GLY A 1 143 ? 3.942 -10.202 5.880 1.00 90.50 143 GLY A O 1
ATOM 1114 N N . GLU A 1 144 ? 3.269 -11.131 7.802 1.00 91.81 144 GLU A N 1
ATOM 1115 C CA . GLU A 1 144 ? 2.980 -12.439 7.215 1.00 91.81 144 GLU A CA 1
ATOM 1116 C C . GLU A 1 144 ? 1.797 -12.371 6.241 1.00 91.81 144 GLU A C 1
ATOM 1118 O O . GLU A 1 144 ? 1.010 -11.424 6.255 1.00 91.81 144 GLU A O 1
ATOM 1123 N N . GLU A 1 145 ? 1.657 -13.375 5.375 1.00 92.25 145 GLU A N 1
ATOM 1124 C CA . GLU A 1 145 ? 0.664 -13.386 4.293 1.00 92.25 145 GLU 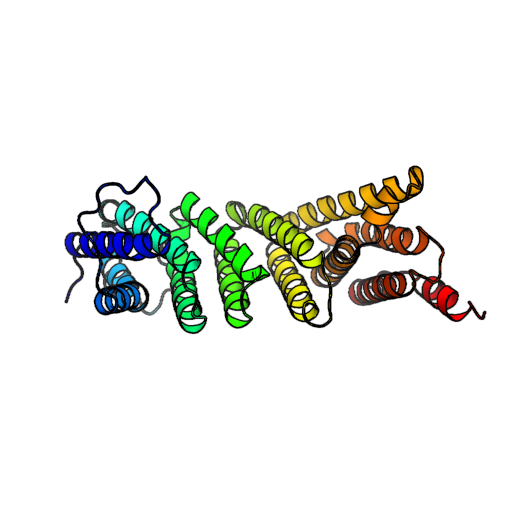A CA 1
ATOM 1125 C C . GLU A 1 145 ? -0.765 -13.075 4.764 1.00 92.25 145 GLU A C 1
ATOM 1127 O O . GLU A 1 145 ? -1.378 -12.118 4.284 1.00 92.25 145 GLU A O 1
ATOM 1132 N N . THR A 1 146 ? -1.258 -13.790 5.776 1.00 94.69 146 THR A N 1
ATOM 1133 C CA . THR A 1 146 ? -2.598 -13.566 6.341 1.00 94.69 146 THR A CA 1
ATOM 1134 C C . THR A 1 146 ? -2.763 -12.148 6.894 1.00 94.69 146 THR A C 1
ATOM 1136 O O . THR A 1 146 ? -3.786 -11.497 6.668 1.00 94.69 146 THR A O 1
ATOM 1139 N N . LEU A 1 147 ? -1.750 -11.631 7.597 1.00 95.88 147 LEU A N 1
ATOM 1140 C CA . LEU A 1 147 ? -1.795 -10.294 8.195 1.00 95.88 147 LEU A CA 1
ATOM 1141 C C . LEU A 1 147 ? -1.764 -9.194 7.132 1.00 95.88 147 LEU A C 1
ATOM 1143 O O . LEU A 1 147 ? -2.477 -8.199 7.267 1.00 95.88 147 LEU A O 1
ATOM 1147 N N . ARG A 1 148 ? -0.997 -9.388 6.054 1.00 96.88 148 ARG A N 1
ATOM 1148 C CA . ARG A 1 148 ? -0.941 -8.467 4.912 1.00 96.88 148 ARG A CA 1
ATOM 1149 C C . ARG A 1 148 ? -2.295 -8.328 4.234 1.00 96.88 148 ARG A C 1
ATOM 1151 O O . ARG A 1 148 ? -2.731 -7.206 3.967 1.00 96.88 148 ARG A O 1
ATOM 1158 N N . VAL A 1 149 ? -2.976 -9.450 4.001 1.00 97.69 149 VAL A N 1
ATOM 1159 C CA . VAL A 1 149 ? -4.321 -9.467 3.412 1.00 97.69 149 VAL A CA 1
ATOM 1160 C C . VAL A 1 149 ? -5.315 -8.756 4.330 1.00 97.69 149 VAL A C 1
ATOM 1162 O O . VAL A 1 149 ? -6.028 -7.858 3.884 1.00 97.69 149 VAL A O 1
ATOM 1165 N N . LEU A 1 150 ? -5.334 -9.079 5.626 1.00 97.62 150 LEU A N 1
ATOM 1166 C CA . LEU A 1 150 ? -6.244 -8.436 6.581 1.00 97.62 150 LEU A CA 1
ATOM 1167 C C . LEU A 1 150 ? -5.992 -6.925 6.705 1.00 97.62 150 LEU A C 1
ATOM 1169 O O . LEU A 1 150 ? -6.946 -6.145 6.700 1.00 97.62 150 LEU A O 1
ATOM 1173 N N . ALA A 1 151 ? -4.727 -6.500 6.762 1.00 98.31 151 ALA A N 1
ATOM 1174 C CA . ALA A 1 151 ? -4.363 -5.086 6.788 1.00 98.31 151 ALA A CA 1
ATOM 1175 C C . ALA A 1 151 ? -4.835 -4.361 5.518 1.00 98.31 151 ALA A C 1
ATOM 1177 O O . ALA A 1 151 ? -5.414 -3.275 5.603 1.00 98.31 151 ALA A O 1
ATOM 1178 N N . PHE A 1 152 ? -4.665 -4.981 4.347 1.00 98.50 152 PHE A N 1
ATOM 1179 C CA . PHE A 1 152 ? -5.160 -4.436 3.086 1.00 98.50 152 PHE A CA 1
ATOM 1180 C C . PHE A 1 152 ? -6.686 -4.281 3.069 1.00 98.50 152 PHE A C 1
ATOM 1182 O O . PHE A 1 152 ? -7.192 -3.228 2.682 1.00 98.50 152 PHE A O 1
ATOM 1189 N N . LEU A 1 153 ? -7.433 -5.273 3.561 1.00 97.81 153 LEU A N 1
ATOM 1190 C CA . LEU A 1 153 ? -8.895 -5.188 3.647 1.00 97.81 153 LEU A CA 1
ATOM 1191 C C . LEU A 1 153 ? -9.357 -4.012 4.521 1.00 97.81 153 LEU A C 1
ATOM 1193 O O . LEU A 1 153 ? -10.335 -3.341 4.179 1.00 97.81 153 LEU A O 1
ATOM 1197 N N . VAL A 1 154 ? -8.640 -3.714 5.611 1.00 98.06 154 VAL A N 1
ATOM 1198 C CA . VAL A 1 154 ? -8.902 -2.524 6.440 1.00 98.06 154 VAL A CA 1
ATOM 1199 C C . VAL A 1 154 ? -8.639 -1.237 5.650 1.00 98.06 154 VAL A C 1
ATOM 1201 O O . VAL A 1 154 ? -9.491 -0.344 5.660 1.00 98.06 154 VAL A O 1
ATOM 1204 N N . LEU A 1 155 ? -7.512 -1.141 4.928 1.00 98.44 155 LEU A N 1
ATOM 1205 C CA . LEU A 1 155 ? -7.190 0.016 4.075 1.00 98.44 155 LEU A CA 1
ATOM 1206 C C . LEU A 1 155 ? -8.298 0.272 3.042 1.00 98.44 155 LEU A C 1
ATOM 1208 O O . LEU A 1 155 ? -8.802 1.394 2.942 1.00 98.44 155 LEU A O 1
ATOM 1212 N N . VAL A 1 156 ? -8.719 -0.773 2.323 1.00 97.50 156 VAL A N 1
ATOM 1213 C CA . VAL A 1 156 ? -9.785 -0.705 1.312 1.00 97.50 156 VAL A CA 1
ATOM 1214 C C . VAL A 1 156 ? -11.103 -0.264 1.938 1.00 97.50 156 VAL A C 1
ATOM 1216 O O . VAL A 1 156 ? -11.767 0.626 1.404 1.00 97.50 156 VAL A O 1
ATOM 1219 N N . ARG A 1 157 ? -11.486 -0.845 3.082 1.00 95.56 157 ARG A N 1
ATOM 1220 C CA . ARG A 1 157 ? -12.747 -0.520 3.762 1.00 95.56 157 ARG A CA 1
ATOM 1221 C C . ARG A 1 157 ? -12.792 0.948 4.184 1.00 95.56 157 ARG A C 1
ATOM 1223 O O . ARG A 1 157 ? -13.767 1.634 3.885 1.00 95.56 157 ARG A O 1
ATOM 1230 N N . VAL A 1 158 ? -11.729 1.460 4.809 1.00 96.56 158 VAL A N 1
ATOM 1231 C CA . VAL A 1 158 ? -11.645 2.876 5.208 1.00 96.56 158 VAL A CA 1
ATOM 1232 C C . VAL A 1 158 ? -11.695 3.800 3.988 1.00 96.56 158 VAL A C 1
ATOM 1234 O O . VAL A 1 158 ? -12.479 4.753 3.974 1.00 96.56 158 VAL A O 1
ATOM 1237 N N . CYS A 1 159 ? -10.900 3.509 2.953 1.00 96.62 159 CYS A N 1
ATOM 1238 C CA . CYS A 1 159 ? -10.843 4.342 1.752 1.00 96.62 159 CYS A CA 1
ATOM 1239 C C . CYS A 1 159 ? -12.172 4.348 0.990 1.00 96.62 159 CYS A C 1
ATOM 1241 O O . CYS A 1 159 ? -12.561 5.393 0.484 1.00 96.62 159 CYS A O 1
ATOM 1243 N N . ARG A 1 160 ? -12.911 3.232 0.950 1.00 94.31 160 ARG A N 1
ATOM 1244 C CA . ARG A 1 160 ? -14.244 3.174 0.326 1.00 94.31 160 ARG A CA 1
ATOM 1245 C C . ARG A 1 160 ? -15.273 4.059 1.026 1.00 94.31 160 ARG A C 1
ATOM 1247 O O . ARG A 1 160 ? -16.099 4.650 0.341 1.00 94.31 160 ARG A O 1
ATOM 1254 N N . HIS A 1 161 ? -15.224 4.162 2.355 1.00 91.12 161 HIS A N 1
ATOM 1255 C CA . HIS A 1 161 ? -16.197 4.954 3.113 1.00 91.12 161 HIS A CA 1
ATOM 1256 C C . HIS A 1 161 ? -15.932 6.463 3.087 1.00 91.12 161 HIS A C 1
ATOM 1258 O O . HIS A 1 161 ? -16.885 7.236 3.109 1.00 91.12 161 HIS A O 1
ATOM 1264 N N . LYS A 1 162 ? -14.666 6.901 3.081 1.00 90.62 162 LYS A N 1
ATOM 1265 C CA . LYS A 1 162 ? -14.294 8.329 3.058 1.00 90.62 162 LYS A CA 1
ATOM 1266 C C . LYS A 1 162 ? -13.123 8.579 2.102 1.00 90.62 162 LYS A C 1
ATOM 1268 O O . LYS A 1 162 ? -12.012 8.893 2.541 1.00 90.62 162 LYS A O 1
ATOM 1273 N N . LYS A 1 163 ? -13.389 8.428 0.798 1.00 91.50 163 LYS A N 1
ATOM 1274 C CA . LYS A 1 163 ? -12.392 8.558 -0.281 1.00 91.50 163 LYS A CA 1
ATOM 1275 C C . LYS A 1 163 ? -11.656 9.896 -0.227 1.00 91.50 163 LYS A C 1
ATOM 1277 O O . LYS A 1 163 ? -10.432 9.894 -0.125 1.00 91.50 163 LYS A O 1
ATOM 1282 N N . ASP A 1 164 ? -12.397 11.001 -0.179 1.00 92.69 164 ASP A N 1
ATOM 1283 C CA . ASP A 1 164 ? -11.853 12.367 -0.276 1.00 92.69 164 ASP A CA 1
ATOM 1284 C C . ASP A 1 164 ? -10.839 12.696 0.826 1.00 92.69 164 ASP A C 1
ATOM 1286 O O . ASP A 1 164 ? -9.916 13.483 0.634 1.00 92.69 164 ASP A O 1
ATOM 1290 N N . VAL A 1 165 ? -10.986 12.064 1.993 1.00 95.31 165 VAL A N 1
ATOM 1291 C CA . VAL A 1 165 ? -10.148 12.338 3.165 1.00 95.31 165 VAL A CA 1
ATOM 1292 C C . VAL A 1 165 ? -8.924 11.427 3.219 1.00 95.31 165 VAL A C 1
ATOM 1294 O O . VAL A 1 165 ? -7.845 11.8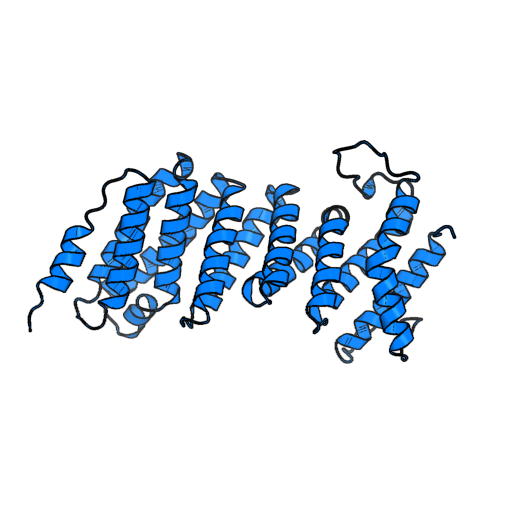70 3.616 1.00 95.31 165 VAL A O 1
ATOM 1297 N N . PHE A 1 166 ? -9.083 10.141 2.891 1.00 96.81 166 PHE A N 1
ATOM 1298 C CA . PHE A 1 166 ? -8.065 9.132 3.198 1.00 96.81 166 PHE A CA 1
ATOM 1299 C C . PHE A 1 166 ? -7.371 8.537 1.975 1.00 96.81 166 PHE A C 1
ATOM 1301 O O . PHE A 1 166 ? -6.214 8.143 2.108 1.00 96.81 166 PHE A O 1
ATOM 1308 N N . LEU A 1 167 ? -8.012 8.491 0.803 1.00 97.75 167 LEU A N 1
ATOM 1309 C CA . LEU A 1 167 ? -7.490 7.736 -0.340 1.00 97.75 167 LEU A CA 1
ATOM 1310 C C . LEU A 1 167 ? -6.124 8.257 -0.803 1.00 97.75 167 LEU A C 1
ATOM 1312 O O . LEU A 1 167 ? -5.164 7.493 -0.850 1.00 97.75 167 LEU A O 1
ATOM 1316 N N . SER A 1 168 ? -6.012 9.558 -1.080 1.00 97.81 168 SER A N 1
ATOM 1317 C CA . SER A 1 168 ? -4.760 10.171 -1.549 1.00 97.81 168 SER A CA 1
ATOM 1318 C C . SER A 1 168 ? -3.604 10.020 -0.534 1.00 97.81 168 SER A C 1
ATOM 1320 O O . SER A 1 168 ? -2.558 9.471 -0.889 1.00 97.81 168 SER A O 1
ATOM 1322 N N . PRO A 1 169 ? -3.7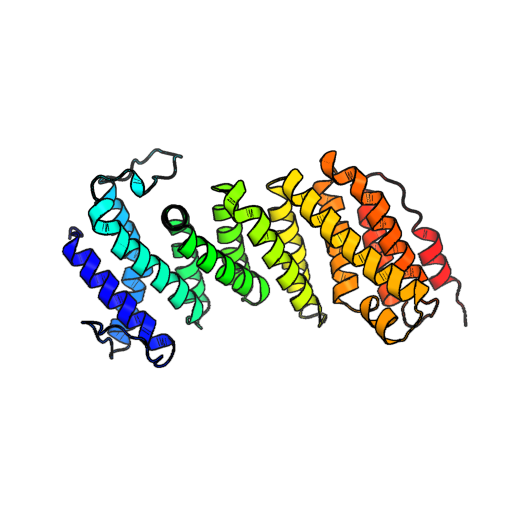68 10.365 0.763 1.00 98.00 169 PRO A N 1
ATOM 1323 C CA . PRO A 1 169 ? -2.724 10.125 1.763 1.00 98.00 169 PRO A CA 1
ATOM 1324 C C . PRO A 1 169 ? -2.308 8.654 1.914 1.00 98.00 169 PRO A C 1
ATOM 1326 O O . PRO A 1 169 ? -1.124 8.376 2.119 1.00 98.00 169 PRO A O 1
ATOM 1329 N N . VAL A 1 170 ? -3.258 7.714 1.829 1.00 98.56 170 VAL A N 1
ATOM 1330 C CA . VAL A 1 170 ? -2.974 6.273 1.928 1.00 98.56 170 VAL A CA 1
ATOM 1331 C C . VAL A 1 170 ? -2.196 5.793 0.710 1.00 98.56 170 VAL A C 1
ATOM 1333 O O . VAL A 1 170 ? -1.169 5.146 0.890 1.00 98.56 170 VAL A O 1
ATOM 1336 N N . LEU A 1 171 ? -2.616 6.160 -0.504 1.00 98.62 171 LEU A N 1
ATOM 1337 C CA . LEU A 1 171 ? -1.915 5.815 -1.744 1.00 98.62 171 LEU A CA 1
ATOM 1338 C C . LEU A 1 171 ? -0.476 6.331 -1.745 1.00 98.62 171 LEU A C 1
ATOM 1340 O O . LEU A 1 171 ? 0.446 5.570 -2.037 1.00 98.62 171 LEU A O 1
ATOM 1344 N N . LYS A 1 172 ? -0.263 7.588 -1.338 1.00 98.56 172 LYS A N 1
ATOM 1345 C CA . LYS A 1 172 ? 1.081 8.154 -1.163 1.00 98.56 172 LYS A CA 1
ATOM 1346 C C . LYS A 1 172 ? 1.928 7.322 -0.197 1.00 98.56 172 LYS A C 1
ATOM 1348 O O . LYS A 1 172 ? 3.085 7.026 -0.494 1.00 98.56 172 LYS A O 1
ATOM 1353 N N . HIS A 1 173 ? 1.377 6.949 0.959 1.00 98.62 173 HIS A N 1
ATOM 1354 C CA . HIS A 1 173 ? 2.112 6.165 1.952 1.00 98.62 173 HIS A CA 1
ATOM 1355 C C . HIS A 1 173 ? 2.415 4.751 1.436 1.00 98.62 173 HIS A C 1
ATOM 1357 O O . HIS A 1 173 ? 3.559 4.315 1.520 1.00 98.62 173 HIS A O 1
ATOM 1363 N N . MET A 1 174 ? 1.437 4.066 0.840 1.00 98.75 174 MET A N 1
ATOM 1364 C CA . MET A 1 174 ? 1.631 2.742 0.246 1.00 98.75 174 MET A CA 1
ATOM 1365 C C . MET A 1 174 ? 2.683 2.762 -0.862 1.00 98.75 174 MET A C 1
ATOM 1367 O O . MET A 1 174 ? 3.547 1.893 -0.872 1.00 98.75 174 MET A O 1
ATOM 1371 N N . TYR A 1 175 ? 2.667 3.767 -1.744 1.00 98.75 175 TYR A N 1
ATOM 1372 C CA . TYR A 1 175 ? 3.675 3.914 -2.793 1.00 98.75 175 TYR A CA 1
ATOM 1373 C C . TYR A 1 175 ? 5.079 4.061 -2.201 1.00 98.75 175 TYR A C 1
ATOM 1375 O O . TYR A 1 175 ? 5.972 3.290 -2.533 1.00 98.75 175 TYR A O 1
ATOM 1383 N N . ILE A 1 176 ? 5.283 5.000 -1.271 1.00 98.38 176 ILE A N 1
ATOM 1384 C CA . ILE A 1 176 ? 6.602 5.218 -0.650 1.00 98.38 176 ILE A CA 1
ATOM 1385 C C . ILE A 1 176 ? 7.090 3.943 0.053 1.00 98.38 176 ILE A C 1
ATOM 1387 O O . ILE A 1 176 ? 8.263 3.581 -0.057 1.00 98.38 176 ILE A O 1
ATOM 1391 N N . THR A 1 177 ? 6.198 3.243 0.751 1.00 98.56 177 THR A N 1
ATOM 1392 C CA . THR A 1 177 ? 6.518 1.989 1.437 1.00 98.56 177 THR A CA 1
ATOM 1393 C C . THR A 1 177 ? 6.833 0.858 0.453 1.00 98.56 177 THR A C 1
ATOM 1395 O O . THR A 1 177 ? 7.796 0.126 0.674 1.00 98.56 177 THR A O 1
ATOM 1398 N N . TYR A 1 178 ? 6.105 0.749 -0.661 1.00 98.56 178 TYR A N 1
ATOM 1399 C CA . TYR A 1 178 ? 6.412 -0.185 -1.747 1.00 98.56 178 TYR A CA 1
ATOM 1400 C C . TYR A 1 178 ? 7.820 0.055 -2.299 1.00 98.56 178 TYR A C 1
ATOM 1402 O O . TYR A 1 178 ? 8.633 -0.868 -2.336 1.00 98.56 178 TYR A O 1
ATOM 1410 N N . VAL A 1 179 ? 8.152 1.306 -2.638 1.00 98.19 179 VAL A N 1
ATOM 1411 C CA . VAL A 1 179 ? 9.476 1.670 -3.169 1.00 98.19 179 VAL A CA 1
ATOM 1412 C C . VAL A 1 179 ? 10.589 1.305 -2.187 1.00 98.19 179 VAL A C 1
ATOM 1414 O O . VAL A 1 179 ? 11.627 0.789 -2.599 1.00 98.19 179 VAL A O 1
ATOM 1417 N N . ARG A 1 180 ? 10.384 1.522 -0.881 1.00 97.31 180 ARG A N 1
ATOM 1418 C CA . ARG A 1 180 ? 11.344 1.116 0.163 1.00 97.31 180 ARG A CA 1
ATOM 1419 C C . ARG A 1 180 ? 11.552 -0.400 0.198 1.00 97.31 180 ARG A C 1
ATOM 1421 O O . ARG A 1 180 ? 12.697 -0.840 0.244 1.00 97.31 180 ARG A O 1
ATOM 1428 N N . ASN A 1 181 ? 10.476 -1.181 0.118 1.00 96.75 181 ASN A N 1
ATOM 1429 C CA . ASN A 1 181 ? 10.544 -2.646 0.132 1.00 96.75 181 ASN A CA 1
ATOM 1430 C C . ASN A 1 181 ? 11.130 -3.243 -1.160 1.00 96.75 181 ASN A C 1
ATOM 1432 O O . ASN A 1 181 ? 11.619 -4.365 -1.142 1.00 96.75 181 ASN A O 1
ATOM 1436 N N . CYS A 1 182 ? 11.163 -2.488 -2.262 1.00 97.00 182 CYS A N 1
ATOM 1437 C CA . CYS A 1 182 ? 11.799 -2.917 -3.512 1.00 97.00 182 CYS A CA 1
ATOM 1438 C C . CYS A 1 182 ? 13.329 -2.732 -3.530 1.00 97.00 182 CYS A C 1
ATOM 1440 O O . CYS A 1 182 ? 13.969 -3.075 -4.522 1.00 97.00 182 CYS A O 1
ATOM 1442 N N . LYS A 1 183 ? 13.941 -2.159 -2.477 1.00 94.50 183 LYS A N 1
ATOM 1443 C CA . LYS A 1 183 ? 15.391 -1.879 -2.449 1.00 94.50 183 LYS A CA 1
ATOM 1444 C C . LYS A 1 183 ? 16.232 -3.147 -2.598 1.00 94.50 183 LYS A C 1
ATOM 1446 O O . LYS A 1 183 ? 17.237 -3.128 -3.306 1.00 94.50 183 LYS A O 1
ATOM 1451 N N . PHE A 1 184 ? 15.799 -4.234 -1.966 1.00 92.00 184 PHE A N 1
ATOM 1452 C CA . PHE A 1 184 ? 16.472 -5.528 -2.001 1.00 92.00 184 PHE A CA 1
ATOM 1453 C C . PHE A 1 184 ? 15.519 -6.580 -2.570 1.00 92.00 184 PHE A C 1
ATOM 1455 O O . PHE A 1 184 ? 14.576 -7.016 -1.911 1.00 92.00 184 PHE A O 1
ATOM 1462 N N . THR A 1 185 ? 15.760 -6.961 -3.823 1.00 94.12 185 THR A N 1
ATOM 1463 C CA . THR A 1 185 ? 14.929 -7.929 -4.547 1.00 94.12 185 THR A CA 1
ATOM 1464 C C . THR A 1 185 ? 15.643 -9.273 -4.610 1.00 94.12 185 THR A C 1
ATOM 1466 O O . THR A 1 185 ? 16.791 -9.348 -5.043 1.00 94.12 185 THR A O 1
ATOM 1469 N N . SER A 1 186 ? 14.955 -10.327 -4.184 1.00 94.06 186 SER A N 1
ATOM 1470 C CA . SER A 1 186 ? 15.398 -11.720 -4.211 1.00 94.06 186 SER A CA 1
ATOM 1471 C C . SER A 1 186 ? 14.207 -12.624 -4.555 1.00 94.06 186 SER A C 1
ATOM 1473 O O . SER A 1 186 ? 13.057 -12.197 -4.415 1.00 94.06 186 SER A O 1
ATOM 1475 N N . PRO A 1 187 ? 14.428 -13.894 -4.943 1.00 94.38 187 PRO A N 1
ATOM 1476 C CA . PRO A 1 187 ? 13.334 -14.843 -5.162 1.00 94.38 187 PRO A CA 1
ATOM 1477 C C . PRO A 1 187 ? 12.361 -14.952 -3.977 1.00 94.38 187 PRO A C 1
ATOM 1479 O O . PRO A 1 187 ? 11.160 -15.095 -4.186 1.00 94.38 187 PRO A O 1
ATOM 1482 N N . SER A 1 188 ? 12.855 -14.805 -2.742 1.00 94.19 188 SER A N 1
ATOM 1483 C CA . SER A 1 188 ? 12.033 -14.824 -1.528 1.00 94.19 188 SER A CA 1
ATOM 1484 C C . SER A 1 188 ? 11.210 -13.548 -1.306 1.00 94.19 188 SER A C 1
ATOM 1486 O O . SER A 1 188 ? 10.128 -13.628 -0.730 1.00 94.19 188 SER A O 1
ATOM 1488 N N . THR A 1 189 ? 11.661 -12.374 -1.773 1.00 94.44 189 THR A N 1
ATOM 1489 C CA . THR A 1 189 ? 10.906 -11.112 -1.628 1.00 94.44 189 THR A CA 1
ATOM 1490 C C . THR A 1 189 ? 9.952 -10.834 -2.792 1.00 94.44 189 THR A C 1
ATOM 1492 O O . THR A 1 189 ? 9.000 -10.067 -2.635 1.00 94.44 189 THR A O 1
ATOM 1495 N N . LEU A 1 190 ? 10.131 -11.490 -3.945 1.00 94.75 190 LEU A N 1
ATOM 1496 C CA . LEU A 1 190 ? 9.276 -11.312 -5.126 1.00 94.75 190 LEU A CA 1
ATOM 1497 C C . LEU A 1 190 ? 7.771 -11.551 -4.879 1.00 94.75 190 LEU A C 1
ATOM 1499 O O . LEU A 1 190 ? 6.977 -10.745 -5.382 1.00 94.75 190 LEU A O 1
ATOM 1503 N N . PRO A 1 191 ? 7.331 -12.573 -4.114 1.00 96.19 191 PRO A N 1
ATOM 1504 C CA . PRO A 1 191 ? 5.913 -12.748 -3.797 1.00 96.19 191 PRO A CA 1
ATOM 1505 C C . PRO A 1 191 ? 5.327 -11.555 -3.031 1.00 96.19 191 PRO A C 1
ATOM 1507 O O . PRO A 1 191 ? 4.222 -11.102 -3.331 1.00 96.19 191 PRO A O 1
ATOM 1510 N N . LEU A 1 192 ? 6.086 -10.990 -2.085 1.00 96.62 192 LEU A N 1
ATOM 1511 C CA . LEU A 1 192 ? 5.691 -9.798 -1.330 1.00 96.62 192 LEU A CA 1
ATOM 1512 C C . LEU A 1 192 ? 5.602 -8.559 -2.228 1.00 96.62 192 LEU A C 1
ATOM 1514 O O . LEU A 1 192 ? 4.605 -7.838 -2.177 1.00 96.62 192 LEU A O 1
ATOM 1518 N N . ILE A 1 193 ? 6.605 -8.331 -3.078 1.00 97.62 193 ILE A N 1
ATOM 1519 C CA . ILE A 1 193 ? 6.614 -7.210 -4.029 1.00 97.62 193 ILE A CA 1
ATOM 1520 C C . ILE A 1 193 ? 5.420 -7.311 -4.987 1.00 97.62 193 ILE A C 1
ATOM 1522 O O . ILE A 1 193 ? 4.707 -6.328 -5.190 1.00 97.62 193 ILE A O 1
ATOM 1526 N N . SER A 1 194 ? 5.146 -8.509 -5.509 1.00 97.06 194 SER A N 1
ATOM 1527 C CA . SER A 1 194 ? 4.012 -8.768 -6.406 1.00 97.06 194 SER A CA 1
ATOM 1528 C C . SER A 1 194 ? 2.666 -8.547 -5.711 1.00 97.06 194 SER A C 1
ATOM 1530 O O . SER A 1 194 ? 1.763 -7.936 -6.284 1.00 97.06 194 SER A O 1
ATOM 1532 N N . PHE A 1 195 ? 2.530 -8.995 -4.460 1.00 98.31 195 PHE A N 1
ATOM 1533 C CA . PHE A 1 195 ? 1.347 -8.731 -3.641 1.00 98.31 195 PHE A CA 1
ATOM 1534 C C . PHE A 1 195 ? 1.113 -7.225 -3.463 1.00 98.31 195 PHE A C 1
ATOM 1536 O O . PHE A 1 195 ? 0.007 -6.739 -3.717 1.00 98.31 195 PHE A O 1
ATOM 1543 N N . MET A 1 196 ? 2.150 -6.471 -3.079 1.00 98.50 196 MET A N 1
ATOM 1544 C CA . MET A 1 196 ? 2.047 -5.021 -2.912 1.00 98.50 196 MET A CA 1
ATOM 1545 C C . MET A 1 196 ? 1.688 -4.322 -4.230 1.00 98.50 196 MET A C 1
ATOM 1547 O O . MET A 1 196 ? 0.826 -3.449 -4.244 1.00 98.50 196 MET A O 1
ATOM 1551 N N . GLN A 1 197 ? 2.295 -4.728 -5.348 1.00 98.25 197 GLN A N 1
ATOM 1552 C CA . GLN A 1 197 ? 2.005 -4.173 -6.672 1.00 98.25 197 GLN A CA 1
ATOM 1553 C C . GLN A 1 197 ? 0.523 -4.331 -7.055 1.00 98.25 197 GLN A C 1
ATOM 1555 O O . GLN A 1 197 ? -0.117 -3.361 -7.475 1.00 98.25 197 GLN A O 1
ATOM 1560 N N . ARG A 1 198 ? -0.035 -5.537 -6.880 1.00 97.94 198 ARG A N 1
ATOM 1561 C CA . ARG A 1 198 ? -1.435 -5.853 -7.213 1.00 97.94 198 ARG A CA 1
ATOM 1562 C C . ARG A 1 198 ? -2.409 -5.094 -6.314 1.00 97.94 198 ARG A C 1
ATOM 1564 O O . ARG A 1 198 ? -3.274 -4.376 -6.801 1.00 97.94 198 ARG A O 1
ATOM 1571 N N . THR A 1 199 ? -2.212 -5.166 -5.001 1.00 98.56 199 THR A N 1
ATOM 1572 C CA . THR A 1 199 ? -3.110 -4.528 -4.022 1.00 98.56 199 THR A CA 1
ATOM 1573 C C . THR A 1 199 ? -3.041 -2.997 -4.034 1.00 98.56 199 THR A C 1
ATOM 1575 O O . THR A 1 199 ? -4.062 -2.329 -3.874 1.00 98.56 199 THR A O 1
ATOM 1578 N N . LEU A 1 200 ? -1.874 -2.401 -4.304 1.00 98.62 200 LEU A N 1
ATOM 1579 C CA . LEU A 1 200 ? -1.774 -0.958 -4.547 1.00 98.62 200 LEU A CA 1
ATOM 1580 C C . LEU A 1 200 ? -2.565 -0.550 -5.800 1.00 98.62 200 LEU A C 1
ATOM 1582 O O . LEU A 1 200 ? -3.257 0.467 -5.787 1.00 98.62 200 LEU A O 1
ATOM 1586 N N . THR A 1 201 ? -2.511 -1.364 -6.857 1.00 98.12 201 THR A N 1
ATOM 1587 C CA . THR A 1 201 ? -3.291 -1.151 -8.088 1.00 98.12 201 THR A CA 1
ATOM 1588 C C . THR A 1 201 ? -4.796 -1.263 -7.835 1.00 98.12 201 THR A C 1
ATOM 1590 O O . THR A 1 201 ? -5.562 -0.431 -8.320 1.00 98.12 201 THR A O 1
ATOM 1593 N N . GLU A 1 202 ? -5.232 -2.218 -7.013 1.00 97.75 202 GLU A N 1
ATOM 1594 C CA . GLU A 1 202 ? -6.630 -2.324 -6.580 1.00 97.75 202 GLU A CA 1
ATOM 1595 C C . GLU A 1 202 ? -7.104 -1.079 -5.817 1.00 97.75 202 GLU A C 1
ATOM 1597 O O . GLU A 1 202 ? -8.225 -0.613 -6.028 1.00 97.75 202 GLU A O 1
ATOM 1602 N N . LEU A 1 203 ? -6.258 -0.490 -4.963 1.00 97.75 203 LEU A N 1
ATOM 1603 C CA . LEU A 1 203 ? -6.626 0.732 -4.247 1.00 97.75 203 LEU A CA 1
ATOM 1604 C C . LEU A 1 203 ? -6.665 1.956 -5.175 1.00 97.75 203 LEU A C 1
ATOM 1606 O O . LEU A 1 203 ? -7.570 2.782 -5.052 1.00 97.75 203 LEU A O 1
ATOM 1610 N N . LEU A 1 204 ? -5.742 2.047 -6.141 1.00 97.69 204 LEU A N 1
ATOM 1611 C CA . LEU A 1 204 ? -5.793 3.045 -7.221 1.00 97.69 204 LEU A CA 1
ATOM 1612 C C . LEU A 1 204 ? -7.096 2.920 -8.029 1.00 97.69 204 LEU A C 1
ATOM 1614 O O . LEU A 1 204 ? -7.665 3.922 -8.457 1.00 97.69 204 LEU A O 1
ATOM 1618 N N . ALA A 1 205 ? -7.635 1.708 -8.179 1.00 96.19 205 ALA A N 1
ATOM 1619 C CA . ALA A 1 205 ? -8.894 1.483 -8.879 1.00 96.19 205 ALA A CA 1
ATOM 1620 C C . ALA A 1 205 ? -10.115 2.131 -8.193 1.00 96.19 205 ALA A C 1
ATOM 1622 O O . ALA A 1 205 ? -11.163 2.250 -8.833 1.00 96.19 205 ALA A O 1
ATOM 1623 N N . LEU A 1 206 ? -10.023 2.579 -6.934 1.00 95.62 206 LEU A N 1
ATOM 1624 C CA . LEU A 1 206 ? -11.152 3.202 -6.232 1.00 95.62 206 LEU A CA 1
ATOM 1625 C C . LEU A 1 206 ? -11.567 4.562 -6.805 1.00 95.62 206 LEU A C 1
ATOM 1627 O O . LEU A 1 206 ? -12.744 4.917 -6.673 1.00 95.62 206 LEU A O 1
ATOM 1631 N N . ASP A 1 207 ? -10.636 5.309 -7.403 1.00 95.81 207 ASP A N 1
ATOM 1632 C CA . ASP A 1 207 ? -10.891 6.629 -7.984 1.00 95.81 207 ASP A CA 1
ATOM 1633 C C . ASP A 1 207 ? -9.898 6.946 -9.114 1.00 95.81 207 ASP A C 1
ATOM 1635 O O . ASP A 1 207 ? -8.686 6.990 -8.901 1.00 95.81 207 ASP A O 1
ATOM 1639 N N . ALA A 1 208 ? -10.409 7.166 -10.328 1.00 94.62 208 ALA A N 1
ATOM 1640 C CA . ALA A 1 208 ? -9.572 7.402 -11.503 1.00 94.62 208 ALA A CA 1
ATOM 1641 C C . ALA A 1 208 ? -8.830 8.749 -11.458 1.00 94.62 208 ALA A C 1
ATOM 1643 O O . ALA A 1 208 ? -7.700 8.830 -11.939 1.00 94.62 208 ALA A O 1
ATOM 1644 N N . GLY A 1 209 ? -9.430 9.786 -10.864 1.00 95.38 209 GLY A N 1
ATOM 1645 C CA . GLY A 1 209 ? -8.825 11.114 -10.762 1.00 95.38 209 GLY A CA 1
ATOM 1646 C C . GLY A 1 209 ? -7.644 11.115 -9.797 1.00 95.38 209 GLY A C 1
ATOM 1647 O O . GLY A 1 209 ? -6.546 11.552 -10.148 1.00 95.38 209 GLY A O 1
ATOM 1648 N N . VAL A 1 210 ? -7.828 10.537 -8.607 1.00 96.38 210 VAL A N 1
ATOM 1649 C CA . VAL A 1 210 ? -6.743 10.384 -7.626 1.00 96.38 210 VAL A CA 1
ATOM 1650 C C . VAL A 1 210 ? -5.639 9.479 -8.175 1.00 96.38 210 VAL A C 1
ATOM 1652 O O . VAL A 1 210 ? -4.456 9.793 -8.010 1.00 96.38 210 VAL A O 1
ATOM 1655 N N . ALA A 1 211 ? -5.996 8.387 -8.860 1.00 97.25 211 ALA A N 1
ATOM 1656 C CA . ALA A 1 211 ? -5.021 7.511 -9.501 1.00 97.25 211 ALA A CA 1
ATOM 1657 C C . ALA A 1 211 ? -4.190 8.248 -10.559 1.00 97.25 211 ALA A C 1
ATOM 1659 O O . ALA A 1 211 ? -2.965 8.125 -10.549 1.00 97.25 211 ALA A O 1
ATOM 1660 N N . TYR A 1 212 ? -4.829 9.055 -11.414 1.00 97.56 212 TYR A N 1
ATOM 1661 C CA . TYR A 1 212 ? -4.140 9.864 -12.420 1.00 97.56 212 TYR A CA 1
ATOM 1662 C C . TYR A 1 212 ? -3.142 10.828 -11.782 1.00 97.56 212 TYR A C 1
ATOM 1664 O O . TYR A 1 212 ? -1.990 10.884 -12.205 1.00 97.56 212 TYR A O 1
ATOM 1672 N N . GLN A 1 213 ? -3.544 11.543 -10.727 1.00 97.50 213 GLN A N 1
ATOM 1673 C CA . GLN A 1 213 ? -2.667 12.486 -10.026 1.00 97.50 213 GLN A CA 1
ATOM 1674 C C . GLN A 1 213 ? -1.405 11.805 -9.476 1.00 97.50 213 GLN A C 1
ATOM 1676 O O . GLN A 1 213 ? -0.301 12.326 -9.643 1.00 97.50 213 GLN A O 1
ATOM 1681 N N . HIS A 1 214 ? -1.549 10.628 -8.855 1.00 98.19 214 HIS A N 1
ATOM 1682 C CA . HIS A 1 214 ? -0.409 9.872 -8.329 1.00 98.19 214 HIS A CA 1
ATOM 1683 C C . HIS A 1 214 ? 0.463 9.319 -9.458 1.00 98.19 214 HIS A C 1
ATOM 1685 O O . HIS A 1 214 ? 1.680 9.491 -9.425 1.00 98.19 214 HIS A O 1
ATOM 1691 N N . ALA A 1 215 ? -0.149 8.701 -10.470 1.00 98.00 215 ALA A N 1
ATOM 1692 C CA . ALA A 1 215 ? 0.562 8.156 -11.620 1.00 98.00 215 ALA A CA 1
ATOM 1693 C C . ALA A 1 215 ? 1.368 9.240 -12.339 1.00 98.00 215 ALA A C 1
ATOM 1695 O O . ALA A 1 215 ? 2.574 9.093 -12.512 1.00 98.00 215 ALA A O 1
ATOM 1696 N N . PHE A 1 216 ? 0.742 10.369 -12.673 1.00 98.19 216 PHE A N 1
ATOM 1697 C CA . PHE A 1 216 ? 1.411 11.502 -13.303 1.00 98.19 216 PHE A CA 1
ATOM 1698 C C . PHE A 1 216 ? 2.595 12.006 -12.469 1.00 98.19 216 PHE A C 1
ATOM 1700 O O . PHE A 1 216 ? 3.701 12.145 -12.994 1.00 98.19 216 PHE A O 1
ATOM 1707 N N . LEU A 1 217 ? 2.389 12.238 -11.166 1.00 98.38 217 LEU A N 1
ATOM 1708 C CA . LEU A 1 217 ? 3.434 12.722 -10.263 1.00 98.38 217 LEU A CA 1
ATOM 1709 C C . LEU A 1 217 ? 4.649 11.787 -10.251 1.00 98.38 217 LEU A C 1
ATOM 1711 O O . LEU A 1 217 ? 5.784 12.241 -10.409 1.00 98.38 217 LEU A O 1
ATOM 1715 N N . TYR A 1 218 ? 4.422 10.490 -10.061 1.00 98.62 218 TYR A N 1
ATOM 1716 C CA . TYR A 1 218 ? 5.502 9.525 -9.883 1.00 98.62 218 TYR A CA 1
ATOM 1717 C C . TYR A 1 218 ? 6.166 9.117 -11.202 1.00 98.62 218 TYR A C 1
ATOM 1719 O O . TYR A 1 218 ? 7.387 8.985 -11.237 1.00 98.62 218 TYR A O 1
ATOM 1727 N N . ILE A 1 219 ? 5.420 9.018 -12.306 1.00 98.69 219 ILE A N 1
ATOM 1728 C CA . ILE A 1 219 ? 5.999 8.828 -13.647 1.00 98.69 219 ILE A CA 1
ATOM 1729 C C . ILE A 1 219 ? 6.886 10.025 -14.007 1.00 98.69 219 ILE A C 1
ATOM 1731 O O . ILE A 1 219 ? 8.007 9.844 -14.484 1.00 98.69 219 ILE A O 1
ATOM 1735 N N . ARG A 1 220 ? 6.442 11.253 -13.705 1.00 98.62 220 ARG A N 1
ATOM 1736 C CA . ARG A 1 220 ? 7.257 12.460 -13.893 1.00 98.62 220 ARG A CA 1
ATOM 1737 C C . ARG A 1 220 ? 8.543 12.417 -13.065 1.00 98.62 220 ARG A C 1
ATOM 1739 O O . ARG A 1 220 ? 9.591 12.797 -13.578 1.00 98.62 220 ARG A O 1
ATOM 1746 N N . GLN A 1 221 ? 8.498 11.948 -11.817 1.00 98.19 221 GLN A N 1
ATOM 1747 C CA . GLN A 1 221 ? 9.707 11.786 -10.999 1.00 98.19 221 GLN A CA 1
ATOM 1748 C C . GLN A 1 221 ? 10.688 10.790 -11.629 1.00 98.19 221 GLN A C 1
ATOM 1750 O O . GLN A 1 221 ? 11.868 11.111 -11.762 1.00 98.19 221 GLN A O 1
ATOM 1755 N N . LEU A 1 222 ? 10.209 9.629 -12.091 1.00 98.62 222 LEU A N 1
ATOM 1756 C CA . LEU A 1 222 ? 11.045 8.646 -12.794 1.00 98.62 222 LEU A CA 1
ATOM 1757 C C . LEU A 1 222 ? 11.691 9.252 -14.050 1.00 98.62 222 LEU A C 1
ATOM 1759 O O . LEU A 1 222 ? 12.885 9.063 -14.280 1.00 98.62 222 LEU A O 1
ATOM 1763 N N . ALA A 1 223 ? 10.934 10.044 -14.815 1.00 98.56 223 ALA A N 1
ATOM 1764 C CA . ALA A 1 223 ? 11.446 10.760 -15.980 1.00 98.56 223 ALA A CA 1
ATOM 1765 C C . ALA A 1 223 ? 12.553 11.768 -15.619 1.00 98.56 223 ALA A C 1
ATOM 1767 O O . ALA A 1 223 ? 13.548 11.866 -16.335 1.00 98.56 223 ALA A O 1
ATOM 1768 N N . ILE A 1 224 ? 12.412 12.498 -14.507 1.00 98.31 224 ILE A N 1
ATOM 1769 C CA . ILE A 1 224 ? 13.428 13.450 -14.027 1.00 98.31 224 ILE A CA 1
ATOM 1770 C C . ILE A 1 224 ? 14.716 12.717 -13.629 1.00 98.31 224 ILE A C 1
ATOM 1772 O O . ILE A 1 224 ? 15.796 13.126 -14.052 1.00 98.31 224 ILE A O 1
ATOM 1776 N N . HIS A 1 225 ? 14.618 11.618 -12.874 1.00 97.25 225 HIS A N 1
ATOM 1777 C CA . HIS A 1 225 ? 15.782 10.796 -12.518 1.00 97.25 225 HIS A CA 1
ATOM 1778 C C . HIS A 1 225 ? 16.519 10.288 -13.762 1.00 97.25 225 HIS A C 1
ATOM 1780 O O . HIS A 1 225 ? 17.740 10.417 -13.860 1.00 97.25 225 HIS A O 1
ATOM 1786 N N . LEU A 1 226 ? 15.767 9.781 -14.742 1.00 98.12 226 LEU A N 1
ATOM 1787 C CA . LEU A 1 226 ? 16.319 9.315 -16.007 1.00 98.12 226 LEU A CA 1
ATOM 1788 C C . LEU A 1 226 ? 16.997 10.442 -16.795 1.00 98.12 226 LEU A C 1
ATOM 1790 O O . LEU A 1 226 ? 18.127 10.278 -17.249 1.00 98.12 226 LEU A O 1
ATOM 1794 N N . ARG A 1 227 ? 16.345 11.604 -16.922 1.00 97.75 227 ARG A N 1
ATOM 1795 C CA . ARG A 1 227 ? 16.918 12.777 -17.595 1.00 97.75 227 ARG A CA 1
ATOM 1796 C C . ARG A 1 227 ? 18.239 13.194 -16.962 1.00 97.75 227 ARG A C 1
ATOM 1798 O O . ARG A 1 227 ? 19.205 13.381 -17.693 1.00 97.75 227 ARG A O 1
ATOM 1805 N N . ASN A 1 228 ? 18.293 13.276 -15.634 1.00 97.00 228 ASN A N 1
ATOM 1806 C CA . ASN A 1 228 ? 19.513 13.639 -14.915 1.00 97.00 228 ASN A CA 1
ATOM 1807 C C . ASN A 1 228 ? 20.654 12.647 -15.194 1.00 97.00 228 ASN A C 1
ATOM 1809 O O . ASN A 1 228 ? 21.794 13.060 -15.399 1.00 97.00 228 ASN A O 1
ATOM 1813 N N . ALA A 1 229 ? 20.356 11.347 -15.266 1.00 96.88 229 ALA A N 1
ATOM 1814 C CA . ALA A 1 229 ? 21.344 10.336 -15.634 1.00 96.88 229 ALA A CA 1
ATOM 1815 C C . ALA A 1 229 ? 21.851 10.497 -17.077 1.00 96.88 229 ALA A C 1
ATOM 1817 O O . ALA A 1 229 ? 23.056 10.412 -17.311 1.00 96.88 229 ALA A O 1
ATOM 1818 N N . MET A 1 230 ? 20.961 10.799 -18.029 1.00 95.38 230 MET A N 1
ATOM 1819 C CA . MET A 1 230 ? 21.327 11.030 -19.434 1.00 95.38 230 MET A CA 1
ATOM 1820 C C . MET A 1 230 ? 22.185 12.289 -19.633 1.00 95.38 230 MET A C 1
ATOM 1822 O O . MET A 1 230 ? 23.089 12.288 -20.473 1.00 95.38 230 MET A O 1
ATOM 1826 N N . THR A 1 231 ? 21.909 13.359 -18.878 1.00 95.88 231 THR A N 1
ATOM 1827 C CA . THR A 1 231 ? 22.611 14.646 -19.006 1.00 95.88 231 THR A CA 1
ATOM 1828 C C . THR A 1 231 ? 23.943 14.661 -18.272 1.00 95.88 231 THR A C 1
ATOM 1830 O O . THR A 1 231 ? 24.942 15.107 -18.821 1.00 95.88 231 THR A O 1
ATOM 1833 N N . THR A 1 232 ? 23.969 14.191 -17.023 1.00 93.81 232 THR A N 1
ATOM 1834 C CA . THR A 1 232 ? 25.142 14.323 -16.151 1.00 93.81 232 THR A CA 1
ATOM 1835 C C . THR A 1 232 ? 26.141 13.190 -16.352 1.00 93.81 232 THR A C 1
ATOM 1837 O O . THR A 1 232 ? 27.334 13.397 -16.147 1.00 93.81 232 THR A O 1
ATOM 1840 N N . ARG A 1 233 ? 25.672 12.001 -16.763 1.00 91.12 233 ARG A N 1
ATOM 1841 C CA . ARG A 1 233 ? 26.504 10.838 -17.117 1.00 91.12 233 ARG A CA 1
ATOM 1842 C C . ARG A 1 233 ? 27.497 10.404 -16.029 1.00 91.12 233 ARG A C 1
ATOM 1844 O O . ARG A 1 233 ? 28.550 9.842 -16.323 1.00 91.12 233 ARG A O 1
ATOM 1851 N N . LYS A 1 234 ? 27.161 10.640 -14.756 1.00 92.81 234 LYS A N 1
ATOM 1852 C CA . LYS A 1 234 ? 27.965 10.223 -13.597 1.00 92.81 234 LYS A CA 1
ATOM 1853 C C . LYS A 1 234 ? 27.491 8.875 -13.063 1.00 92.81 234 LYS A C 1
ATOM 1855 O O . LYS A 1 234 ? 26.299 8.561 -13.105 1.00 92.81 234 LYS A O 1
ATOM 1860 N N . LYS A 1 235 ? 28.416 8.115 -12.467 1.00 92.00 235 LYS A N 1
ATOM 1861 C CA . LYS A 1 235 ? 28.141 6.816 -11.829 1.00 92.00 235 LYS A CA 1
ATOM 1862 C C . LYS A 1 235 ? 26.959 6.878 -10.855 1.00 92.00 235 LYS A C 1
ATOM 1864 O O . LYS A 1 235 ? 26.067 6.043 -10.936 1.00 92.00 235 LYS A O 1
ATOM 1869 N N . GLU A 1 236 ? 26.920 7.893 -9.997 1.00 92.56 236 GLU A N 1
ATOM 1870 C CA . GLU A 1 236 ? 25.844 8.108 -9.017 1.00 92.56 236 GLU A CA 1
ATOM 1871 C C . GLU A 1 236 ? 24.479 8.307 -9.691 1.00 92.56 236 GLU A C 1
ATOM 1873 O O . GLU A 1 236 ? 23.480 7.702 -9.301 1.00 92.56 236 GLU A O 1
ATOM 1878 N N . THR A 1 237 ? 24.439 9.105 -10.763 1.00 93.12 237 THR A N 1
ATOM 1879 C CA . THR A 1 237 ? 23.201 9.352 -11.508 1.00 93.12 237 THR A CA 1
ATOM 1880 C C . THR A 1 237 ? 22.719 8.101 -12.243 1.00 93.12 237 THR A C 1
ATOM 1882 O O . THR A 1 237 ? 21.524 7.814 -12.213 1.00 93.12 237 THR A O 1
ATOM 1885 N N . TYR A 1 238 ? 23.624 7.282 -12.794 1.00 94.00 238 TYR A N 1
ATOM 1886 C CA . TYR A 1 238 ? 23.259 5.976 -13.351 1.00 94.00 238 TYR A CA 1
ATOM 1887 C C . TYR A 1 238 ? 22.725 5.025 -12.280 1.00 94.00 238 TYR A C 1
ATOM 1889 O O . TYR A 1 238 ? 21.700 4.388 -12.496 1.00 94.00 238 TYR A O 1
ATOM 1897 N N . GLN A 1 239 ? 23.351 4.968 -11.102 1.00 93.75 239 GLN A N 1
ATOM 1898 C CA . GLN A 1 239 ? 22.888 4.136 -9.986 1.00 93.75 239 GLN A CA 1
ATOM 1899 C C . GLN A 1 239 ? 21.499 4.540 -9.473 1.00 93.75 239 GLN A C 1
ATOM 1901 O O . GLN A 1 239 ? 20.768 3.686 -8.975 1.00 93.75 239 GLN A O 1
ATOM 1906 N N . SER A 1 240 ? 21.094 5.804 -9.639 1.00 94.44 240 SER A N 1
ATOM 1907 C CA . SER A 1 240 ? 19.740 6.260 -9.293 1.00 94.44 240 SER A CA 1
ATOM 1908 C C . SER A 1 240 ? 18.639 5.693 -10.207 1.00 94.44 240 SER A C 1
ATOM 1910 O O . SER A 1 240 ? 17.490 5.588 -9.778 1.00 94.44 240 SER A O 1
ATOM 1912 N N . VAL A 1 241 ? 18.995 5.266 -11.426 1.00 96.75 241 VAL A N 1
ATOM 1913 C CA . VAL A 1 241 ? 18.087 4.643 -12.407 1.00 96.75 241 VAL A CA 1
ATOM 1914 C C . VAL A 1 241 ? 18.268 3.124 -12.442 1.00 96.75 241 VAL A C 1
ATOM 1916 O O . VAL A 1 241 ? 17.304 2.369 -12.495 1.00 96.75 241 VAL A O 1
ATOM 1919 N N . TYR A 1 242 ? 19.507 2.645 -12.386 1.00 95.31 242 TYR A N 1
ATOM 1920 C CA . TYR A 1 242 ? 19.852 1.227 -12.477 1.00 95.31 242 TYR A CA 1
ATOM 1921 C C . TYR A 1 242 ? 19.895 0.569 -11.101 1.00 95.31 242 TYR A C 1
ATOM 1923 O O . TYR A 1 242 ? 20.928 0.096 -10.629 1.00 95.31 242 TYR A O 1
ATOM 1931 N N . ASN A 1 243 ? 18.733 0.542 -10.458 1.00 95.44 243 ASN A N 1
ATOM 1932 C CA . ASN A 1 243 ? 18.489 -0.170 -9.212 1.00 95.44 243 ASN A CA 1
ATOM 1933 C C . ASN A 1 243 ? 17.087 -0.798 -9.225 1.00 95.44 243 ASN A C 1
ATOM 1935 O O . ASN A 1 243 ? 16.211 -0.403 -9.999 1.00 95.44 243 ASN A O 1
ATOM 1939 N N . TRP A 1 244 ? 16.863 -1.761 -8.331 1.00 96.38 244 TRP A N 1
ATOM 1940 C CA . TRP A 1 244 ? 15.589 -2.475 -8.241 1.00 96.38 244 TRP A CA 1
ATOM 1941 C C . TRP A 1 244 ? 14.398 -1.573 -7.923 1.00 96.38 244 TRP A C 1
ATOM 1943 O O . TRP A 1 244 ? 13.311 -1.813 -8.441 1.00 96.38 244 TRP A O 1
ATOM 1953 N N . GLN A 1 245 ? 14.580 -0.511 -7.134 1.00 97.50 245 GLN A N 1
ATOM 1954 C CA . GLN A 1 245 ? 13.484 0.396 -6.790 1.00 97.50 245 GLN A CA 1
ATOM 1955 C C . GLN A 1 245 ? 12.938 1.077 -8.044 1.00 97.50 245 GLN A C 1
ATOM 1957 O O . GLN A 1 245 ? 11.729 1.075 -8.263 1.00 97.50 245 GLN A O 1
ATOM 1962 N N . PHE A 1 246 ? 13.822 1.600 -8.894 1.00 98.12 246 PHE A N 1
ATOM 1963 C CA . PHE A 1 246 ? 13.440 2.238 -10.149 1.00 98.12 246 PHE A CA 1
ATOM 1964 C C . PHE A 1 246 ? 12.742 1.247 -11.092 1.00 98.12 246 PHE A C 1
ATOM 1966 O O . PHE A 1 246 ? 11.647 1.529 -11.577 1.00 98.12 246 PHE A O 1
ATOM 1973 N N . VAL A 1 247 ? 13.314 0.051 -11.287 1.00 97.69 247 VAL A N 1
ATOM 1974 C CA . VAL A 1 247 ? 12.732 -0.999 -12.147 1.00 97.69 247 VAL A CA 1
ATOM 1975 C C . VAL A 1 247 ? 11.352 -1.436 -11.647 1.00 97.69 247 VAL A C 1
ATOM 1977 O O . VAL A 1 247 ? 10.408 -1.521 -12.434 1.00 97.69 247 VAL A O 1
ATOM 1980 N N . HIS A 1 248 ? 11.187 -1.649 -10.341 1.00 98.12 248 HIS A N 1
ATOM 1981 C CA . HIS A 1 248 ? 9.898 -2.010 -9.752 1.00 98.12 248 HIS A CA 1
ATOM 1982 C C . HIS A 1 248 ? 8.875 -0.872 -9.794 1.00 98.12 248 HIS A C 1
ATOM 1984 O O . HIS A 1 248 ? 7.678 -1.154 -9.884 1.00 98.12 248 HIS A O 1
ATOM 1990 N N . CYS A 1 249 ? 9.300 0.395 -9.778 1.00 98.56 249 CYS A N 1
ATOM 1991 C CA . CYS A 1 249 ? 8.408 1.529 -10.032 1.00 98.56 249 CYS A CA 1
ATOM 1992 C C . CYS A 1 249 ? 7.912 1.540 -11.483 1.00 98.56 249 CYS A C 1
ATOM 1994 O O . CYS A 1 249 ? 6.716 1.718 -11.705 1.00 98.56 249 CYS A O 1
ATOM 1996 N N . LEU A 1 250 ? 8.795 1.305 -12.463 1.00 98.50 250 LEU A N 1
ATOM 1997 C CA . LEU A 1 250 ? 8.389 1.169 -13.867 1.00 98.50 250 LEU A CA 1
ATOM 1998 C C . LEU A 1 250 ? 7.388 0.023 -14.035 1.00 98.50 250 LEU A C 1
ATOM 2000 O O . LEU A 1 250 ? 6.319 0.215 -14.608 1.00 98.50 250 LEU A O 1
ATOM 2004 N N . CYS A 1 251 ? 7.695 -1.147 -13.469 1.00 97.94 251 CYS A N 1
ATOM 2005 C CA . CYS A 1 251 ? 6.809 -2.306 -13.527 1.00 97.94 251 CYS A CA 1
ATOM 2006 C C . CYS A 1 251 ? 5.461 -2.032 -12.846 1.00 97.94 251 CYS A C 1
ATOM 2008 O O . CYS A 1 251 ? 4.425 -2.431 -13.374 1.00 97.94 251 CYS A O 1
ATOM 2010 N N . LEU A 1 252 ? 5.446 -1.353 -11.691 1.00 98.50 252 LEU A N 1
ATOM 2011 C CA . LEU A 1 252 ? 4.218 -0.941 -11.002 1.00 98.50 252 LEU A CA 1
ATOM 2012 C C . LEU A 1 252 ? 3.345 -0.078 -11.906 1.00 98.50 252 LEU A C 1
ATOM 2014 O O . LEU A 1 252 ? 2.175 -0.397 -12.075 1.00 98.50 252 LEU A O 1
ATOM 2018 N N . TRP A 1 253 ? 3.896 0.981 -12.501 1.00 98.44 253 TRP A N 1
ATOM 2019 C CA . TRP A 1 253 ? 3.101 1.873 -13.340 1.00 98.44 253 TRP A CA 1
ATOM 2020 C C . TRP A 1 253 ? 2.674 1.214 -14.650 1.00 98.44 253 TRP A C 1
ATOM 2022 O O . TRP A 1 253 ? 1.542 1.433 -15.073 1.00 98.44 253 TRP A O 1
ATOM 2032 N N . CYS A 1 254 ? 3.496 0.338 -15.243 1.00 97.88 254 CYS A N 1
ATOM 2033 C CA . CYS A 1 254 ? 3.071 -0.452 -16.400 1.00 97.88 254 CYS A CA 1
ATOM 2034 C C . CYS A 1 254 ? 1.897 -1.355 -16.023 1.00 97.88 254 CYS A C 1
ATOM 2036 O O . CYS A 1 254 ? 0.890 -1.364 -16.722 1.00 97.88 254 CYS A O 1
ATOM 2038 N N . HIS A 1 255 ? 1.978 -2.066 -14.895 1.00 97.06 255 HIS A N 1
ATOM 2039 C CA . HIS A 1 255 ? 0.897 -2.928 -14.416 1.00 97.06 255 HIS A CA 1
ATOM 2040 C C . HIS A 1 255 ? -0.374 -2.137 -14.071 1.00 97.06 255 HIS A C 1
ATOM 2042 O O . HIS A 1 255 ? -1.473 -2.525 -14.474 1.00 97.06 255 HIS A O 1
ATOM 2048 N N . ALA A 1 256 ? -0.232 -1.010 -13.372 1.00 97.19 256 ALA A N 1
ATOM 2049 C CA . ALA A 1 256 ? -1.349 -0.162 -12.980 1.00 97.19 256 ALA A CA 1
ATOM 2050 C C . ALA A 1 256 ? -2.055 0.432 -14.202 1.00 97.19 256 ALA A C 1
ATOM 2052 O O . ALA A 1 256 ? -3.273 0.324 -14.305 1.00 97.19 256 ALA A O 1
ATOM 2053 N N . LEU A 1 257 ? -1.315 0.986 -15.168 1.00 96.44 257 LEU A N 1
ATOM 2054 C CA . LEU A 1 257 ? -1.911 1.471 -16.411 1.00 96.44 257 LEU A CA 1
ATOM 2055 C C . LEU A 1 257 ? -2.507 0.318 -17.220 1.00 96.44 257 LEU A C 1
ATOM 2057 O O . LEU A 1 257 ? -3.643 0.430 -17.645 1.00 96.44 257 LEU A O 1
ATOM 2061 N N . SER A 1 258 ? -1.844 -0.830 -17.341 1.00 94.88 258 SER A N 1
ATOM 2062 C CA . SER A 1 258 ? -2.418 -2.004 -18.026 1.00 94.88 258 SER A CA 1
ATOM 2063 C C . SER A 1 258 ? -3.765 -2.440 -17.439 1.00 94.88 258 SER A C 1
ATOM 2065 O O . SER A 1 258 ? -4.653 -2.877 -18.161 1.00 94.88 258 SER A O 1
ATOM 2067 N N . THR A 1 259 ? -3.917 -2.328 -16.119 1.00 94.25 259 THR A N 1
ATOM 2068 C CA . THR A 1 259 ? -5.126 -2.759 -15.404 1.00 94.25 259 THR A CA 1
ATOM 2069 C C . THR A 1 259 ? -6.216 -1.687 -15.416 1.00 94.25 259 THR A C 1
ATOM 2071 O O . THR A 1 259 ? -7.401 -2.005 -15.454 1.00 94.25 259 THR A O 1
ATOM 2074 N N . LEU A 1 260 ? -5.832 -0.409 -15.373 1.00 92.38 260 LEU A N 1
ATOM 2075 C CA . LEU A 1 260 ? -6.753 0.713 -15.191 1.00 92.38 260 LEU A CA 1
ATOM 2076 C C . LEU A 1 260 ? -7.020 1.512 -16.479 1.00 92.38 260 LEU A C 1
ATOM 2078 O O . LEU A 1 260 ? -7.964 2.295 -16.495 1.00 92.38 260 LEU A O 1
ATOM 2082 N N . CYS A 1 261 ? -6.249 1.317 -17.555 1.00 79.81 261 CYS A N 1
ATOM 2083 C CA . CYS A 1 261 ? -6.379 2.021 -18.841 1.00 79.81 261 CYS A CA 1
ATOM 2084 C C . CYS A 1 261 ? -7.688 1.775 -19.612 1.00 79.81 261 CYS A C 1
ATOM 2086 O O . CYS A 1 261 ? -8.024 2.646 -20.414 1.00 79.81 261 CYS A O 1
ATOM 2088 N N . PRO A 1 262 ? -8.502 0.722 -19.363 1.00 74.44 262 PRO A N 1
ATOM 2089 C CA . PRO A 1 262 ? -9.892 0.739 -19.830 1.00 74.44 262 PRO A CA 1
ATOM 2090 C C . PRO A 1 262 ? -10.665 1.997 -19.388 1.00 74.44 262 PRO A C 1
ATOM 2092 O O . PRO A 1 262 ? -11.711 2.313 -19.939 1.00 74.44 262 PRO A O 1
ATOM 2095 N N . ARG A 1 263 ? -10.146 2.750 -18.407 1.00 76.25 263 ARG A N 1
ATOM 2096 C CA . ARG A 1 263 ? -10.593 4.098 -18.057 1.00 76.25 263 ARG A CA 1
ATOM 2097 C C . ARG A 1 263 ? -9.833 5.131 -18.887 1.00 76.25 263 ARG A C 1
ATOM 2099 O O . ARG A 1 263 ? -8.628 5.318 -18.701 1.00 76.25 263 ARG A O 1
ATOM 2106 N N . GLU A 1 264 ? -10.558 5.872 -19.718 1.00 82.00 264 GLU A N 1
ATOM 2107 C CA . GLU A 1 264 ? -10.000 6.881 -20.631 1.00 82.00 264 GLU A CA 1
ATOM 2108 C C . GLU A 1 264 ? -9.096 7.910 -19.935 1.00 82.00 264 GLU A C 1
ATOM 2110 O O . GLU A 1 264 ? -8.080 8.319 -20.494 1.00 82.00 264 GLU A O 1
ATOM 2115 N N . ALA A 1 265 ? -9.394 8.248 -18.675 1.00 89.00 265 ALA A N 1
ATOM 2116 C CA . ALA A 1 265 ? -8.638 9.219 -17.886 1.00 89.00 265 ALA A CA 1
ATOM 2117 C C . ALA A 1 265 ? -7.135 8.898 -17.753 1.00 89.00 265 ALA A C 1
ATOM 2119 O O . ALA A 1 265 ? -6.328 9.816 -17.657 1.00 89.00 265 ALA A O 1
ATOM 2120 N N . LEU A 1 266 ? -6.737 7.619 -17.737 1.00 92.00 266 LEU A N 1
ATOM 2121 C CA . LEU A 1 266 ? -5.336 7.210 -17.531 1.00 92.00 266 LEU A CA 1
ATOM 2122 C C . LEU A 1 266 ? -4.563 6.990 -18.836 1.00 92.00 266 LEU A C 1
ATOM 2124 O O . LEU A 1 266 ? -3.332 6.933 -18.818 1.00 92.00 266 LEU A O 1
ATOM 2128 N N . ARG A 1 267 ? -5.266 6.908 -19.970 1.00 92.38 267 ARG A N 1
ATOM 2129 C CA . ARG A 1 267 ? -4.683 6.648 -21.291 1.00 92.38 267 ARG A CA 1
ATOM 2130 C C . ARG A 1 267 ? -3.573 7.639 -21.686 1.00 92.38 267 ARG A C 1
ATOM 2132 O O . ARG A 1 267 ? -2.555 7.172 -22.203 1.00 92.38 267 ARG A O 1
ATOM 2139 N N . PRO A 1 268 ? -3.663 8.955 -21.386 1.00 94.88 268 PRO A N 1
ATOM 2140 C CA . PRO A 1 268 ? -2.594 9.907 -21.705 1.00 94.88 268 PRO A CA 1
ATOM 2141 C C . PRO A 1 268 ? -1.242 9.603 -21.042 1.00 94.88 268 PRO A C 1
ATOM 2143 O O . PRO A 1 268 ? -0.215 10.095 -21.500 1.00 94.88 268 PRO A O 1
ATOM 2146 N N . LEU A 1 269 ? -1.211 8.791 -19.978 1.00 96.56 269 LEU A N 1
ATOM 2147 C CA . LEU A 1 269 ? 0.019 8.454 -19.252 1.00 96.56 269 LEU A CA 1
ATOM 2148 C C . LEU A 1 269 ? 0.797 7.284 -19.870 1.00 96.56 269 LEU A C 1
ATOM 2150 O O . LEU A 1 269 ? 1.968 7.098 -19.532 1.00 96.56 269 LEU A O 1
ATOM 2154 N N . VAL A 1 270 ? 0.191 6.524 -20.791 1.00 96.50 270 VAL A N 1
ATOM 2155 C CA . VAL A 1 270 ? 0.833 5.361 -21.430 1.00 96.50 270 VAL A CA 1
ATOM 2156 C C . VAL A 1 270 ? 2.067 5.783 -22.223 1.00 96.50 270 VAL A C 1
ATOM 2158 O O . VAL A 1 270 ? 3.135 5.188 -22.065 1.00 96.50 270 VAL A O 1
ATOM 2161 N N . TYR A 1 271 ? 1.956 6.836 -23.035 1.00 96.31 271 TYR A N 1
ATOM 2162 C CA . TYR A 1 271 ? 3.072 7.310 -23.853 1.00 96.31 271 TYR A CA 1
ATOM 2163 C C . TYR A 1 271 ? 4.237 7.862 -23.007 1.00 96.31 271 TYR A C 1
ATOM 2165 O O . TYR A 1 271 ? 5.357 7.374 -23.177 1.00 96.31 271 TYR A O 1
ATOM 2173 N N . PRO A 1 272 ? 4.019 8.786 -22.043 1.00 97.88 272 PRO A N 1
ATOM 2174 C CA . PRO A 1 272 ? 5.074 9.230 -21.135 1.00 97.88 272 PRO A CA 1
ATOM 2175 C C . PRO A 1 272 ? 5.771 8.079 -20.408 1.00 97.88 272 PRO A C 1
ATOM 2177 O O . PRO A 1 272 ? 6.998 8.047 -20.367 1.00 97.88 272 PRO A O 1
ATOM 2180 N N . LEU A 1 273 ? 5.020 7.108 -19.876 1.00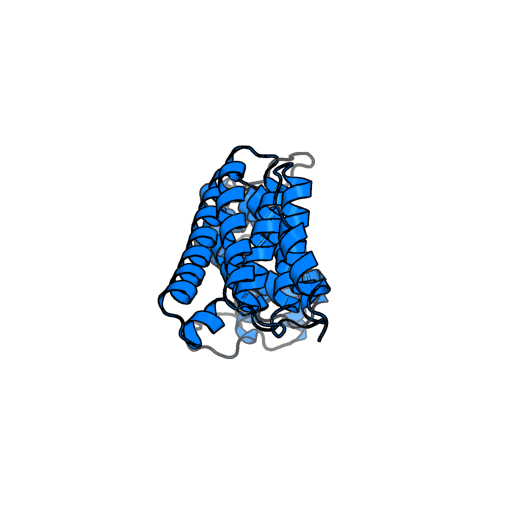 98.38 273 LEU A N 1
ATOM 2181 C CA . LEU A 1 273 ? 5.621 5.955 -19.207 1.00 98.38 273 LEU A CA 1
ATOM 2182 C C . LEU A 1 273 ? 6.476 5.127 -20.171 1.00 98.38 273 LEU A C 1
ATOM 2184 O O . LEU A 1 273 ? 7.607 4.779 -19.841 1.00 98.38 273 LEU A O 1
ATOM 2188 N N . THR A 1 274 ? 5.960 4.857 -21.370 1.00 98.12 274 THR A N 1
ATOM 2189 C CA . THR A 1 274 ? 6.675 4.105 -22.409 1.00 98.12 274 THR A CA 1
ATOM 2190 C C . THR A 1 274 ? 8.015 4.760 -22.740 1.00 98.12 274 THR A C 1
ATOM 2192 O O . THR A 1 274 ? 9.037 4.076 -22.777 1.00 98.12 274 THR A O 1
ATOM 2195 N N . GLN A 1 275 ? 8.046 6.088 -22.886 1.00 98.25 275 GLN A N 1
ATOM 2196 C 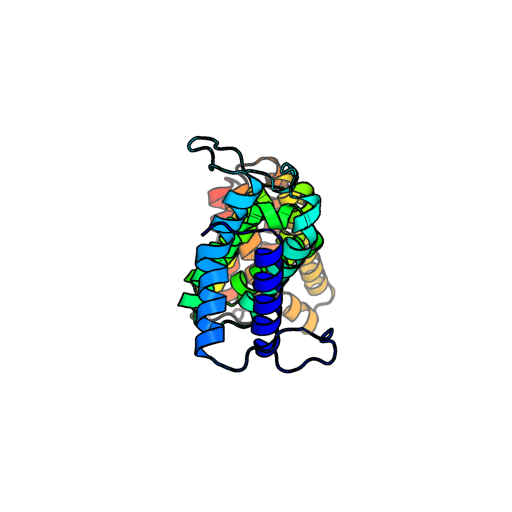CA . GLN A 1 275 ? 9.283 6.833 -23.136 1.00 98.25 275 GLN A CA 1
ATOM 2197 C C . GLN A 1 275 ? 10.290 6.713 -21.985 1.00 98.25 275 GLN A C 1
ATOM 2199 O O . GLN A 1 275 ? 11.482 6.536 -22.232 1.00 98.25 275 GLN A O 1
ATOM 2204 N N . VAL A 1 276 ? 9.834 6.743 -20.727 1.00 98.56 276 VAL A N 1
ATOM 2205 C CA . VAL A 1 276 ? 10.722 6.543 -19.568 1.00 98.56 276 VAL A CA 1
ATOM 2206 C C . VAL A 1 276 ? 11.307 5.130 -19.562 1.00 98.56 276 VAL A C 1
ATOM 2208 O O . VAL A 1 276 ? 12.503 4.960 -19.327 1.00 98.56 276 VAL A O 1
ATOM 2211 N N . VAL A 1 277 ? 10.502 4.105 -19.849 1.00 98.31 277 VAL A N 1
ATOM 2212 C CA . VAL A 1 277 ? 10.991 2.719 -19.885 1.00 98.31 277 VAL A CA 1
ATOM 2213 C C . VAL A 1 277 ? 11.982 2.512 -21.037 1.00 98.31 277 VAL A C 1
ATOM 2215 O O . VAL A 1 277 ? 13.042 1.929 -20.824 1.00 98.31 277 VAL A O 1
ATOM 2218 N N . ILE A 1 278 ? 11.694 3.036 -22.233 1.00 97.06 278 ILE A N 1
ATOM 2219 C CA . ILE A 1 278 ? 12.609 2.967 -23.386 1.00 97.06 278 ILE A CA 1
ATOM 2220 C C . ILE A 1 278 ? 13.915 3.709 -23.094 1.00 97.06 278 ILE A C 1
ATOM 2222 O O . ILE A 1 278 ? 14.997 3.189 -23.366 1.00 97.06 278 ILE A O 1
ATOM 2226 N N . GLY A 1 279 ? 13.846 4.907 -22.513 1.00 96.75 279 GLY A N 1
ATOM 2227 C CA . GLY A 1 279 ? 15.049 5.643 -22.141 1.00 96.75 279 GLY A CA 1
ATOM 2228 C C . GLY A 1 279 ? 15.867 4.919 -21.065 1.00 96.75 279 GLY A C 1
ATOM 2229 O O . GLY A 1 279 ? 17.091 4.944 -21.128 1.00 96.75 279 GLY A O 1
ATOM 2230 N N . CYS A 1 280 ? 15.221 4.192 -20.144 1.00 97.06 280 CYS A N 1
ATOM 2231 C CA . CYS A 1 280 ? 15.904 3.313 -19.191 1.00 97.06 280 CYS A CA 1
ATOM 2232 C C . CYS A 1 280 ? 16.664 2.177 -19.902 1.00 97.06 280 CYS A C 1
ATOM 2234 O O . CYS A 1 280 ? 17.837 1.964 -19.615 1.00 97.06 280 CYS A O 1
ATOM 2236 N N . ILE A 1 281 ? 16.048 1.503 -20.884 1.00 95.62 281 ILE A N 1
ATOM 2237 C CA . ILE A 1 281 ? 16.702 0.451 -21.694 1.00 95.62 281 ILE A CA 1
ATOM 2238 C C . ILE A 1 281 ? 17.956 0.990 -22.406 1.00 95.62 281 ILE A C 1
ATOM 2240 O O . ILE A 1 281 ? 18.990 0.313 -22.460 1.00 95.62 281 ILE A O 1
ATOM 2244 N N . LYS A 1 282 ? 17.861 2.213 -22.944 1.00 93.50 282 LYS A N 1
ATOM 2245 C CA . LYS A 1 282 ? 18.904 2.861 -23.753 1.00 93.50 282 LYS A CA 1
ATOM 2246 C C . LYS A 1 282 ? 19.968 3.613 -22.943 1.00 93.50 282 LYS A C 1
ATOM 2248 O O . LYS A 1 282 ? 20.937 4.072 -23.537 1.00 93.50 282 LYS A O 1
ATOM 2253 N N . LEU A 1 283 ? 19.816 3.751 -21.622 1.00 94.12 283 LEU A N 1
ATOM 2254 C CA . LEU A 1 283 ? 20.656 4.647 -20.815 1.00 94.12 283 LEU A CA 1
ATOM 2255 C C . LEU A 1 283 ? 22.144 4.263 -20.836 1.00 94.12 283 LEU A C 1
ATOM 2257 O O . LEU A 1 283 ? 22.999 5.133 -20.966 1.00 94.12 283 LEU A O 1
ATOM 2261 N N . VAL A 1 284 ? 22.455 2.970 -20.719 1.00 89.62 284 VAL A N 1
ATOM 2262 C CA . VAL A 1 284 ? 23.822 2.439 -20.847 1.00 89.62 284 VAL A CA 1
ATOM 2263 C C . VAL A 1 284 ? 23.797 1.191 -21.733 1.00 89.62 284 VAL A C 1
ATOM 2265 O O . VAL A 1 284 ? 23.168 0.194 -21.354 1.00 89.62 284 VAL A O 1
ATOM 2268 N N . PRO A 1 285 ? 24.476 1.211 -22.893 1.00 83.00 285 PRO A N 1
ATOM 2269 C CA . PRO A 1 285 ? 24.518 0.095 -23.827 1.00 83.00 285 PRO A CA 1
ATOM 2270 C C . PRO A 1 285 ? 25.588 -0.931 -23.438 1.00 83.00 285 PRO A C 1
ATOM 2272 O O . PRO A 1 285 ? 26.661 -0.978 -24.023 1.00 83.00 285 PRO A O 1
ATOM 2275 N N . THR A 1 286 ? 25.315 -1.749 -22.419 1.00 87.69 286 THR A N 1
ATOM 2276 C CA . THR A 1 286 ? 26.211 -2.846 -22.010 1.00 87.69 286 THR A CA 1
ATOM 2277 C C . THR A 1 286 ? 25.433 -4.115 -21.671 1.00 87.69 286 THR A C 1
ATOM 2279 O O . THR A 1 286 ? 24.360 -4.049 -21.059 1.00 87.69 286 THR A O 1
ATOM 2282 N N . ALA A 1 287 ? 26.017 -5.270 -22.008 1.00 87.12 287 ALA A N 1
ATOM 2283 C CA . ALA A 1 287 ? 25.473 -6.598 -21.726 1.00 87.12 287 ALA A CA 1
ATOM 2284 C C . ALA A 1 287 ? 25.184 -6.837 -20.236 1.00 87.12 287 ALA A C 1
ATOM 2286 O O . ALA A 1 287 ? 24.231 -7.529 -19.877 1.00 87.12 287 ALA A O 1
ATOM 2287 N N . ARG A 1 288 ? 25.922 -6.163 -19.340 1.00 88.62 288 ARG A N 1
ATOM 2288 C CA . ARG A 1 288 ? 25.707 -6.239 -17.885 1.00 88.62 288 ARG A CA 1
ATOM 2289 C C . ARG A 1 288 ? 24.266 -5.920 -17.463 1.00 88.62 288 ARG A C 1
ATOM 2291 O O . ARG A 1 288 ? 23.805 -6.436 -16.448 1.00 88.62 288 ARG A O 1
ATOM 2298 N N . PHE A 1 289 ? 23.556 -5.069 -18.207 1.00 90.12 289 PHE A N 1
ATOM 2299 C CA . PHE A 1 289 ? 22.188 -4.654 -17.875 1.00 90.12 289 PHE A CA 1
ATOM 2300 C C . PHE A 1 289 ? 21.104 -5.381 -18.683 1.00 90.12 289 PHE A C 1
ATOM 2302 O O . PHE A 1 289 ? 19.939 -4.991 -18.622 1.00 90.12 289 PHE A O 1
ATOM 2309 N N . TYR A 1 290 ? 21.432 -6.468 -19.387 1.00 91.00 290 TYR A N 1
ATOM 2310 C CA . TYR A 1 290 ? 20.443 -7.288 -20.100 1.00 91.00 290 TYR A CA 1
ATOM 2311 C C . TYR A 1 290 ? 19.305 -7.818 -19.223 1.00 91.00 290 TYR A C 1
ATOM 2313 O O . TYR A 1 290 ? 18.154 -7.702 -19.652 1.00 91.00 290 TYR A O 1
ATOM 2321 N N . PRO A 1 291 ? 19.537 -8.276 -17.977 1.00 91.31 291 PRO A N 1
ATOM 2322 C CA . PRO A 1 291 ? 18.434 -8.655 -17.096 1.00 91.31 291 PRO A CA 1
ATOM 2323 C C . PRO A 1 291 ? 17.439 -7.506 -16.859 1.00 91.31 291 PRO A C 1
ATOM 2325 O O . PRO A 1 291 ? 16.229 -7.699 -16.963 1.00 91.31 291 PRO A O 1
ATOM 2328 N N . LEU A 1 292 ? 17.937 -6.283 -16.623 1.00 92.88 292 LEU A N 1
ATOM 2329 C CA . LEU A 1 292 ? 17.099 -5.087 -16.466 1.00 92.88 292 LEU A CA 1
ATOM 2330 C C . LEU A 1 292 ? 16.296 -4.809 -17.739 1.00 92.88 292 LEU A C 1
ATOM 2332 O O . LEU A 1 292 ? 15.089 -4.573 -17.661 1.00 92.88 292 LEU A O 1
ATOM 2336 N N . ARG A 1 293 ? 16.940 -4.888 -18.911 1.00 93.44 293 ARG A N 1
ATOM 2337 C CA . ARG A 1 293 ? 16.261 -4.707 -20.202 1.00 93.44 293 ARG A CA 1
ATOM 2338 C C . ARG A 1 293 ? 15.126 -5.707 -20.384 1.00 93.44 293 ARG A C 1
ATOM 2340 O O . ARG A 1 293 ? 14.038 -5.297 -20.771 1.00 93.44 293 ARG A O 1
ATOM 2347 N N . MET A 1 294 ? 15.334 -6.976 -20.037 1.00 94.00 294 MET A N 1
ATOM 2348 C CA . MET A 1 294 ? 14.300 -8.010 -20.140 1.00 94.00 294 MET A CA 1
ATOM 2349 C C . MET A 1 294 ? 13.101 -7.735 -19.224 1.00 94.00 294 MET A C 1
ATOM 2351 O O . MET A 1 294 ? 11.957 -7.938 -19.634 1.00 94.00 294 MET A O 1
ATOM 2355 N N . HIS A 1 295 ? 13.324 -7.205 -18.018 1.00 95.06 295 HIS A N 1
ATOM 2356 C CA . HIS A 1 295 ? 12.228 -6.745 -17.158 1.00 95.06 295 HIS A CA 1
ATOM 2357 C C . HIS A 1 295 ? 11.451 -5.576 -17.781 1.00 95.06 295 HIS A C 1
ATOM 2359 O O . HIS A 1 295 ? 10.219 -5.594 -17.788 1.00 95.06 295 HIS A O 1
ATOM 2365 N N . CYS A 1 296 ? 12.153 -4.585 -18.338 1.00 96.81 296 CYS A N 1
ATOM 2366 C CA . CYS A 1 296 ? 11.536 -3.443 -19.011 1.00 96.81 296 CYS A CA 1
ATOM 2367 C C . CYS A 1 296 ? 10.738 -3.861 -20.254 1.00 96.81 296 CYS A C 1
ATOM 2369 O O . CYS A 1 296 ? 9.593 -3.444 -20.405 1.00 96.81 296 CYS A O 1
ATOM 2371 N N . VAL A 1 297 ? 11.307 -4.720 -21.104 1.00 96.38 297 VAL A N 1
ATOM 2372 C CA . VAL A 1 297 ? 10.637 -5.276 -22.287 1.00 96.38 297 VAL A CA 1
ATOM 2373 C C . VAL A 1 297 ? 9.374 -6.021 -21.877 1.00 96.38 297 VAL A C 1
ATOM 2375 O O . VAL A 1 297 ? 8.307 -5.703 -22.384 1.00 96.38 297 VAL A O 1
ATOM 2378 N N . ARG A 1 298 ? 9.449 -6.927 -20.892 1.00 96.12 298 ARG A N 1
ATOM 2379 C CA . ARG A 1 298 ? 8.268 -7.645 -20.384 1.00 96.12 298 ARG A CA 1
ATOM 2380 C C . ARG A 1 298 ? 7.174 -6.687 -19.904 1.00 96.12 298 ARG A C 1
ATOM 2382 O O . ARG A 1 298 ? 5.999 -6.909 -20.190 1.00 96.12 298 ARG A O 1
ATOM 2389 N N . ALA A 1 299 ? 7.548 -5.625 -19.187 1.00 96.94 299 ALA A N 1
ATOM 2390 C CA . ALA A 1 299 ? 6.603 -4.619 -18.712 1.00 96.94 299 ALA A CA 1
ATOM 2391 C C . ALA A 1 299 ? 5.948 -3.837 -19.867 1.00 96.94 299 ALA A C 1
ATOM 2393 O O . ALA A 1 299 ? 4.749 -3.571 -19.808 1.00 96.94 299 ALA A O 1
ATOM 2394 N N . LEU A 1 300 ? 6.708 -3.494 -20.913 1.00 97.50 300 LEU A N 1
ATOM 2395 C CA . LEU A 1 300 ? 6.188 -2.834 -22.115 1.00 97.50 300 LEU A CA 1
ATOM 2396 C C . LEU A 1 300 ? 5.299 -3.754 -22.952 1.00 97.50 300 LEU A C 1
ATOM 2398 O O . LEU A 1 300 ? 4.264 -3.302 -23.429 1.00 97.50 300 LEU A O 1
ATOM 2402 N N . THR A 1 301 ? 5.654 -5.032 -23.095 1.00 96.31 301 THR A N 1
ATOM 2403 C CA . THR A 1 301 ? 4.832 -6.018 -23.809 1.00 96.31 301 THR A CA 1
ATOM 2404 C C . THR A 1 301 ? 3.463 -6.148 -23.151 1.00 96.31 301 THR A C 1
ATOM 2406 O O . THR A 1 301 ? 2.451 -5.995 -23.828 1.00 96.31 301 THR A O 1
ATOM 2409 N N . GLY A 1 302 ? 3.418 -6.325 -21.824 1.00 95.06 302 GLY A N 1
ATOM 2410 C CA . GLY A 1 302 ? 2.148 -6.393 -21.094 1.00 95.06 302 GLY A CA 1
ATOM 2411 C C . GLY A 1 302 ? 1.340 -5.092 -21.173 1.00 95.06 302 GLY A C 1
ATOM 2412 O O . GLY A 1 302 ? 0.115 -5.130 -21.280 1.00 95.06 302 GLY A O 1
ATOM 2413 N N . LEU A 1 303 ? 2.016 -3.937 -21.178 1.00 95.62 303 LEU A N 1
ATOM 2414 C CA . LEU A 1 303 ? 1.361 -2.642 -21.371 1.00 95.62 303 LEU A CA 1
ATOM 2415 C C . LEU A 1 303 ? 0.749 -2.516 -22.769 1.00 95.62 303 LEU A C 1
ATOM 2417 O O . LEU A 1 303 ? -0.395 -2.083 -22.892 1.00 95.62 303 LEU A O 1
ATOM 2421 N N . SER A 1 304 ? 1.480 -2.913 -23.809 1.00 95.25 304 SER A N 1
ATOM 2422 C CA . SER A 1 304 ? 1.005 -2.872 -25.193 1.00 95.25 304 SER A CA 1
ATOM 2423 C C . SER A 1 304 ? -0.195 -3.795 -25.397 1.00 95.25 304 SER A C 1
ATOM 2425 O O . SER A 1 304 ? -1.233 -3.349 -25.884 1.00 95.25 304 SER A O 1
ATOM 2427 N N . GLU A 1 305 ? -0.096 -5.039 -24.917 1.00 93.44 305 GLU A N 1
ATOM 2428 C CA . GLU A 1 305 ? -1.159 -6.045 -24.998 1.00 93.44 305 GLU A CA 1
ATOM 2429 C C . GLU A 1 305 ? -2.461 -5.557 -24.348 1.00 93.44 305 GLU A C 1
ATOM 2431 O O . GLU A 1 305 ? -3.536 -5.669 -24.930 1.00 93.44 305 GLU A O 1
ATOM 2436 N N . ARG A 1 306 ? -2.378 -4.974 -23.146 1.00 92.88 306 ARG A N 1
ATOM 2437 C CA . ARG A 1 306 ? -3.568 -4.596 -22.366 1.00 92.88 306 ARG A CA 1
ATOM 2438 C C . ARG A 1 306 ? -4.183 -3.263 -22.770 1.00 92.88 306 ARG A C 1
ATOM 2440 O O . ARG A 1 306 ? -5.370 -3.055 -22.541 1.00 92.88 306 ARG A O 1
ATOM 2447 N N . THR A 1 307 ? -3.392 -2.351 -23.330 1.00 91.06 307 THR A N 1
ATOM 2448 C CA . THR A 1 307 ? -3.882 -1.027 -23.751 1.00 91.06 307 THR A CA 1
ATOM 2449 C C . THR A 1 307 ? -4.277 -0.977 -25.225 1.00 91.06 307 THR A C 1
ATOM 2451 O O . THR A 1 307 ? -4.923 -0.015 -25.639 1.00 91.06 307 THR A O 1
ATOM 2454 N N . GLY A 1 308 ? -3.874 -1.972 -26.023 1.00 89.81 308 GLY A N 1
ATOM 2455 C CA . GLY A 1 308 ? -4.031 -1.966 -27.479 1.00 89.81 308 GLY A CA 1
ATOM 2456 C C . GLY A 1 308 ? -3.179 -0.902 -28.181 1.00 89.81 308 GLY A C 1
ATOM 2457 O O . GLY A 1 308 ? -3.359 -0.650 -29.370 1.00 89.81 308 GLY A O 1
ATOM 2458 N N . ILE A 1 309 ? -2.267 -0.242 -27.459 1.00 90.81 309 ILE A N 1
ATOM 2459 C CA . ILE A 1 309 ? -1.349 0.753 -28.013 1.00 90.81 309 ILE A CA 1
ATOM 2460 C C . ILE A 1 309 ? -0.073 0.025 -28.420 1.00 90.81 309 ILE A C 1
ATOM 2462 O O . ILE A 1 309 ? 0.568 -0.628 -27.596 1.00 90.81 309 ILE A O 1
ATOM 2466 N N . PHE A 1 310 ? 0.310 0.143 -29.689 1.00 92.81 310 PHE A N 1
ATOM 2467 C CA . PHE A 1 310 ? 1.539 -0.461 -30.189 1.00 92.81 310 PHE A CA 1
ATOM 2468 C C . PHE A 1 310 ? 2.774 0.150 -29.510 1.00 92.81 310 PHE A C 1
ATOM 2470 O O . PHE A 1 310 ? 2.955 1.369 -29.504 1.00 92.81 310 PHE A O 1
ATOM 2477 N N . ILE A 1 311 ? 3.638 -0.710 -28.964 1.00 94.94 311 ILE A N 1
ATOM 2478 C CA . ILE A 1 311 ? 4.940 -0.335 -28.404 1.00 94.94 311 ILE A CA 1
ATOM 2479 C C . ILE A 1 311 ? 6.018 -1.186 -29.094 1.00 94.94 311 ILE A C 1
ATOM 2481 O O . ILE A 1 311 ? 5.964 -2.414 -29.000 1.00 94.94 311 ILE A O 1
ATOM 2485 N N 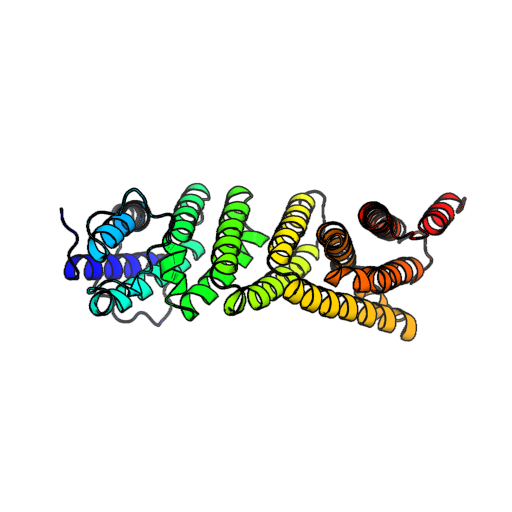. PRO A 1 312 ? 7.016 -0.581 -29.768 1.00 91.56 312 PRO A N 1
ATOM 2486 C CA . PRO A 1 312 ? 8.028 -1.324 -30.515 1.00 91.56 312 PRO A CA 1
ATOM 2487 C C . PRO A 1 312 ? 9.055 -1.965 -29.570 1.00 91.56 312 PRO A C 1
ATOM 2489 O O . PRO A 1 312 ? 10.119 -1.408 -29.314 1.00 91.56 312 PRO A O 1
ATOM 2492 N N . VAL A 1 313 ? 8.730 -3.142 -29.032 1.00 92.62 313 VAL A N 1
ATOM 2493 C CA . VAL A 1 313 ? 9.596 -3.891 -28.101 1.00 92.62 313 VAL A CA 1
ATOM 2494 C C . VAL A 1 313 ? 10.621 -4.789 -28.797 1.00 92.62 313 VAL A C 1
ATOM 2496 O O . VAL A 1 313 ? 11.691 -5.035 -28.243 1.00 92.62 313 VAL A O 1
ATOM 2499 N N . LEU A 1 314 ? 10.314 -5.250 -30.015 1.00 90.31 314 LEU A N 1
ATOM 2500 C CA . LEU A 1 314 ? 11.119 -6.225 -30.756 1.00 90.31 314 LEU A CA 1
ATOM 2501 C C . LEU A 1 314 ? 12.580 -5.787 -30.982 1.00 90.31 314 LEU A C 1
ATOM 2503 O O . LEU A 1 314 ? 13.460 -6.608 -30.722 1.00 90.31 314 LEU A O 1
ATOM 2507 N N . PRO A 1 315 ? 12.885 -4.531 -31.377 1.00 91.25 315 PRO A N 1
ATOM 2508 C CA . PRO A 1 315 ? 14.273 -4.106 -31.574 1.00 91.25 315 PRO A CA 1
ATOM 2509 C C . PRO A 1 315 ? 15.142 -4.311 -30.327 1.00 91.25 315 PRO A C 1
ATOM 2511 O O . PRO A 1 315 ? 16.265 -4.790 -30.429 1.00 91.25 315 PRO A O 1
ATOM 2514 N N . PHE A 1 316 ? 14.594 -4.055 -29.134 1.00 90.62 316 PHE A N 1
ATOM 2515 C CA . PHE A 1 316 ? 15.325 -4.219 -27.873 1.00 90.62 316 PHE A CA 1
ATOM 2516 C C . PHE A 1 316 ? 15.626 -5.679 -27.530 1.00 90.62 316 PHE A C 1
ATOM 2518 O O . PHE A 1 316 ? 16.589 -5.950 -26.817 1.00 90.62 316 PHE A O 1
ATOM 2525 N N . MET A 1 317 ? 14.797 -6.616 -28.000 1.00 87.75 317 MET A N 1
ATOM 2526 C CA . MET A 1 317 ? 15.043 -8.050 -27.837 1.00 87.75 317 MET A CA 1
ATOM 2527 C C . MET A 1 317 ? 16.089 -8.536 -28.835 1.00 87.75 317 MET A C 1
ATOM 2529 O O . MET A 1 317 ? 17.006 -9.256 -28.449 1.00 87.75 317 MET A O 1
ATOM 2533 N N . LEU A 1 318 ? 15.967 -8.114 -30.097 1.00 88.88 318 LEU A N 1
ATOM 2534 C CA . LEU A 1 318 ? 16.902 -8.489 -31.155 1.00 88.88 318 LEU A CA 1
ATOM 2535 C C . LEU A 1 318 ? 18.317 -8.001 -30.852 1.00 88.88 318 LEU A C 1
ATOM 2537 O O . LEU A 1 318 ? 19.239 -8.791 -30.982 1.00 88.88 318 LEU A O 1
ATOM 2541 N N . GLU A 1 319 ? 18.490 -6.775 -30.353 1.00 85.56 319 GLU A N 1
ATOM 2542 C CA . GLU A 1 319 ? 19.805 -6.265 -29.933 1.00 85.56 319 GLU A CA 1
ATOM 2543 C C . GLU A 1 319 ? 20.504 -7.178 -28.912 1.00 85.56 319 GLU A C 1
ATOM 2545 O O . GLU A 1 319 ? 21.720 -7.319 -28.950 1.00 85.56 319 GLU A O 1
ATOM 2550 N N . VAL A 1 320 ? 19.754 -7.807 -28.001 1.00 85.19 320 VAL A N 1
ATOM 2551 C CA . VAL A 1 320 ? 20.324 -8.729 -27.005 1.00 85.19 320 VAL A CA 1
ATOM 2552 C C . VAL A 1 320 ? 20.686 -10.077 -27.631 1.00 85.19 320 VAL A C 1
ATOM 2554 O O . VAL A 1 320 ? 21.687 -10.668 -27.248 1.00 85.19 320 VAL A O 1
ATOM 2557 N N . LEU A 1 321 ? 19.878 -10.561 -28.579 1.00 82.75 321 LEU A N 1
ATOM 2558 C CA . LEU A 1 321 ? 20.068 -11.860 -29.236 1.00 82.75 321 LEU A CA 1
ATOM 2559 C C . LEU A 1 321 ? 21.111 -11.826 -30.363 1.00 82.75 321 LEU A C 1
ATOM 2561 O O . LEU A 1 321 ? 21.709 -12.850 -30.666 1.00 82.75 321 LEU A O 1
ATOM 2565 N N . GLN A 1 322 ? 21.303 -10.669 -31.000 1.00 82.56 322 GLN A N 1
ATOM 2566 C CA . GLN A 1 322 ? 22.243 -10.469 -32.107 1.00 82.56 322 GLN A CA 1
ATOM 2567 C C . GLN A 1 322 ? 23.663 -10.145 -31.639 1.00 82.56 322 GLN A C 1
ATOM 2569 O O . GLN A 1 322 ? 24.581 -10.182 -32.454 1.00 82.56 322 GLN A O 1
ATOM 2574 N N . GLN A 1 323 ? 23.864 -9.837 -30.354 1.00 68.19 323 GLN A N 1
ATOM 2575 C CA . GLN A 1 323 ? 25.206 -9.796 -29.782 1.00 68.19 323 GLN A CA 1
ATOM 2576 C C . GLN A 1 323 ? 25.714 -11.225 -29.588 1.00 68.19 323 GLN A C 1
ATOM 2578 O O . GLN A 1 323 ? 25.538 -11.831 -28.535 1.00 68.19 323 GLN A O 1
ATOM 2583 N N . VAL A 1 324 ? 26.289 -11.753 -30.665 1.00 57.50 324 VAL A N 1
ATOM 2584 C CA . VAL A 1 324 ? 27.213 -12.887 -30.666 1.00 57.50 324 VAL A CA 1
ATOM 2585 C C . VAL A 1 324 ? 28.601 -12.311 -30.366 1.00 57.50 324 VAL A C 1
ATOM 2587 O O . VAL A 1 324 ? 28.884 -11.211 -30.839 1.00 57.50 324 VAL A O 1
ATOM 2590 N N . ASP A 1 325 ? 29.379 -13.008 -29.534 1.00 50.19 325 ASP A N 1
ATOM 2591 C CA . ASP A 1 325 ? 30.695 -12.598 -29.004 1.00 50.19 325 ASP A CA 1
ATOM 2592 C C . ASP A 1 325 ? 31.593 -11.801 -29.973 1.00 50.19 325 ASP A C 1
ATOM 2594 O O . ASP A 1 325 ? 31.757 -12.229 -31.141 1.00 50.19 325 ASP A O 1
#